Protein AF-A0A7Y9GLQ6-F1 (afdb_monomer)

Radius of gyration: 25.25 Å; Cα contacts (8 Å, |Δi|>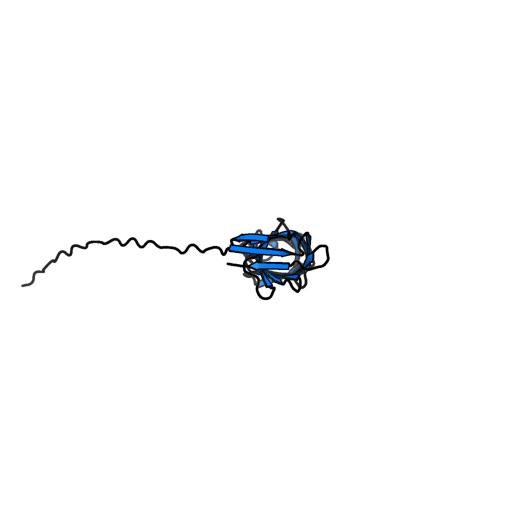4): 574; chains: 1; bounding box: 77×45×81 Å

Structure (mmCIF, N/CA/C/O backbone):
data_AF-A0A7Y9GLQ6-F1
#
_entry.id   AF-A0A7Y9GLQ6-F1
#
loop_
_atom_site.group_PDB
_atom_site.id
_atom_site.type_symbol
_atom_site.label_atom_id
_atom_site.label_alt_id
_atom_site.label_comp_id
_atom_site.label_asym_id
_atom_site.label_entity_id
_atom_site.label_seq_id
_atom_site.pdbx_PDB_ins_code
_atom_site.Cartn_x
_atom_site.Cartn_y
_atom_site.Cartn_z
_atom_site.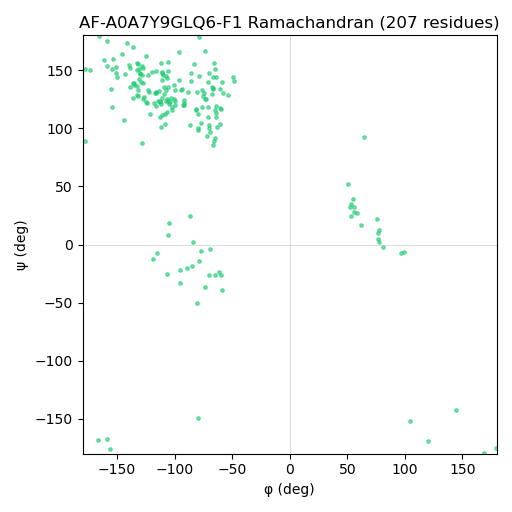occupancy
_atom_site.B_iso_or_equiv
_atom_site.auth_seq_id
_atom_site.auth_comp_id
_atom_site.auth_asym_id
_atom_site.auth_atom_id
_atom_site.pdbx_PDB_model_num
ATOM 1 N N . MET A 1 1 ? -57.888 -34.987 -58.903 1.00 37.94 1 MET A N 1
ATOM 2 C CA . MET A 1 1 ? -56.709 -34.174 -59.280 1.00 37.94 1 MET A CA 1
ATOM 3 C C . MET A 1 1 ? -56.528 -33.083 -58.231 1.00 37.94 1 MET A C 1
ATOM 5 O O . MET A 1 1 ? -57.502 -32.437 -57.876 1.00 37.94 1 MET A O 1
ATOM 9 N N . ARG A 1 2 ? -55.315 -32.980 -57.675 1.00 52.38 2 ARG A N 1
ATOM 10 C CA . ARG A 1 2 ? -54.859 -32.040 -56.628 1.00 52.38 2 ARG A CA 1
ATOM 11 C C 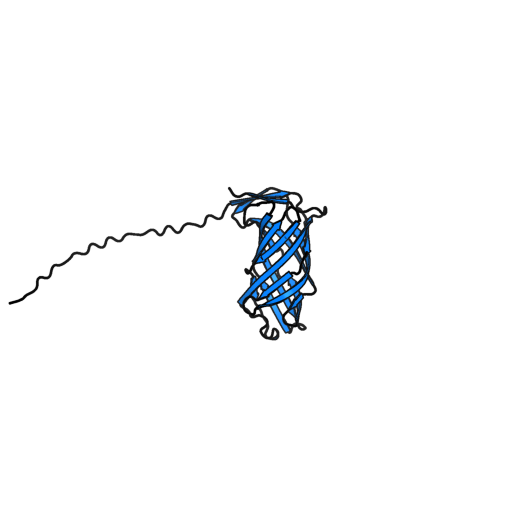. ARG A 1 2 ? -55.229 -30.574 -56.909 1.00 52.38 2 ARG A C 1
ATOM 13 O O . ARG A 1 2 ? -55.073 -30.165 -58.055 1.00 52.38 2 ARG A O 1
ATOM 20 N N . LYS A 1 3 ? -55.552 -29.804 -55.854 1.00 36.19 3 LYS A N 1
ATOM 21 C CA . LYS A 1 3 ? -55.199 -28.372 -55.627 1.00 36.19 3 LYS A CA 1
ATOM 22 C C . LYS A 1 3 ? -55.736 -27.919 -54.249 1.00 36.19 3 LYS A C 1
ATOM 24 O O . LYS A 1 3 ? -56.936 -27.790 -54.078 1.00 36.19 3 LYS A O 1
ATOM 29 N N . ILE A 1 4 ? -54.934 -28.083 -53.191 1.00 49.97 4 ILE A N 1
ATOM 30 C CA . ILE A 1 4 ? -54.173 -27.043 -52.454 1.00 49.97 4 ILE A CA 1
ATOM 31 C C . ILE A 1 4 ? -55.090 -26.027 -51.749 1.00 49.97 4 ILE A C 1
ATOM 33 O O . ILE A 1 4 ? -55.497 -25.020 -52.315 1.00 49.97 4 ILE A O 1
ATOM 37 N N . THR A 1 5 ? -55.375 -26.333 -50.483 1.00 48.88 5 THR A N 1
ATOM 38 C CA . THR A 1 5 ? -55.888 -25.446 -49.434 1.00 48.88 5 THR A CA 1
ATOM 39 C C . THR A 1 5 ? -54.788 -24.501 -48.952 1.00 48.88 5 THR A C 1
ATOM 41 O O . THR A 1 5 ? -53.751 -24.972 -48.486 1.00 48.88 5 THR A O 1
ATOM 44 N N . SER A 1 6 ? -55.037 -23.193 -48.991 1.00 43.38 6 SER A N 1
ATOM 45 C CA . SER A 1 6 ? -54.199 -22.184 -48.331 1.00 43.38 6 SER A CA 1
ATOM 46 C C . SER A 1 6 ? -54.996 -21.565 -47.185 1.00 43.38 6 SER A C 1
ATOM 48 O O . SER A 1 6 ? -55.875 -20.737 -47.405 1.00 43.38 6 SER A O 1
ATOM 50 N N . VAL A 1 7 ? -54.718 -22.016 -45.961 1.00 45.91 7 VAL A N 1
ATOM 51 C CA . VAL A 1 7 ? -55.255 -21.442 -44.721 1.00 45.91 7 VAL A CA 1
ATOM 52 C C . VAL A 1 7 ? -54.404 -20.223 -44.371 1.00 45.91 7 VAL A C 1
ATOM 54 O O . VAL A 1 7 ? -53.206 -20.352 -44.129 1.00 45.91 7 VAL A O 1
ATOM 57 N N . ALA A 1 8 ? -55.013 -19.039 -44.360 1.00 42.19 8 ALA A N 1
ATOM 58 C CA . ALA A 1 8 ? -54.387 -17.829 -43.847 1.00 42.19 8 ALA A CA 1
ATOM 59 C C . ALA A 1 8 ? -54.421 -17.867 -42.310 1.00 42.19 8 ALA A C 1
ATOM 61 O O . ALA A 1 8 ? -55.475 -17.673 -41.705 1.00 42.19 8 ALA A O 1
ATOM 62 N N . LEU A 1 9 ? -53.279 -18.144 -41.676 1.00 43.03 9 LEU A N 1
ATOM 63 C CA . LEU A 1 9 ? -53.113 -17.932 -40.239 1.00 43.03 9 LEU A CA 1
ATOM 64 C C . LEU A 1 9 ? -52.834 -16.447 -39.987 1.00 43.03 9 LEU A C 1
ATOM 66 O O . LEU A 1 9 ? -51.778 -15.931 -40.350 1.00 43.03 9 LEU A O 1
ATOM 70 N N . ALA A 1 10 ? -53.783 -15.770 -39.344 1.00 43.16 10 ALA A N 1
ATOM 71 C CA . ALA A 1 10 ? -53.563 -14.467 -38.736 1.00 43.16 10 ALA A CA 1
ATOM 72 C C . ALA A 1 10 ? -52.675 -14.645 -37.493 1.00 43.16 10 ALA A C 1
ATOM 74 O O . ALA A 1 10 ? -53.100 -15.217 -36.491 1.00 43.16 10 ALA A O 1
ATOM 75 N N . ALA A 1 11 ? -51.430 -14.179 -37.569 1.00 40.34 11 ALA A N 1
ATOM 76 C CA . ALA A 1 11 ? -50.515 -14.132 -36.437 1.00 40.34 11 ALA A CA 1
ATOM 77 C C . ALA A 1 11 ? -50.737 -12.826 -35.658 1.00 40.34 11 ALA A C 1
ATOM 79 O O . ALA A 1 11 ? -50.305 -11.757 -36.082 1.00 40.34 11 ALA A O 1
ATOM 80 N N . THR A 1 12 ? -51.419 -12.898 -34.515 1.00 46.16 12 THR A N 1
ATOM 81 C CA . THR A 1 12 ? -51.459 -11.806 -33.535 1.00 46.16 12 THR A CA 1
ATOM 82 C C . THR A 1 12 ? -50.174 -11.846 -32.713 1.00 46.16 12 THR A C 1
ATOM 84 O O . THR A 1 12 ? -50.024 -12.667 -31.809 1.00 46.16 12 THR A O 1
ATOM 87 N N . SER A 1 13 ? -49.222 -10.980 -33.042 1.00 41.09 13 SER A N 1
ATOM 88 C CA . SER A 1 13 ? -47.995 -10.770 -32.275 1.00 41.09 13 SER A CA 1
ATOM 89 C C . SER A 1 13 ? -48.314 -10.080 -30.944 1.00 41.09 13 SER A C 1
ATOM 91 O O . SER A 1 13 ? -48.508 -8.866 -30.897 1.00 41.09 13 SER A O 1
ATOM 93 N N . ALA A 1 14 ? -48.374 -10.854 -29.861 1.00 45.06 14 ALA A N 1
ATOM 94 C CA . ALA A 1 14 ? -48.352 -10.340 -28.497 1.00 45.06 14 ALA A CA 1
ATOM 95 C C . ALA A 1 14 ? -46.899 -10.018 -28.113 1.00 45.06 14 ALA A C 1
ATOM 97 O O . ALA A 1 14 ? -46.122 -10.904 -27.759 1.00 45.06 14 ALA A O 1
ATOM 98 N N . SER A 1 15 ? -46.514 -8.748 -28.218 1.00 44.91 15 SER A N 1
ATOM 99 C CA . SER A 1 15 ? -45.211 -8.260 -27.762 1.00 44.91 15 SER A CA 1
ATOM 100 C C . SER A 1 15 ? -45.179 -8.238 -26.232 1.00 44.91 15 SER A C 1
ATOM 102 O O . SER A 1 15 ? -45.609 -7.272 -25.605 1.00 44.91 15 SER A O 1
ATOM 104 N N . ALA A 1 16 ? -44.686 -9.313 -25.616 1.00 44.72 16 ALA A N 1
ATOM 105 C CA . ALA A 1 16 ? -44.369 -9.330 -24.195 1.00 44.72 16 ALA A CA 1
ATOM 106 C C . ALA A 1 16 ? -43.135 -8.444 -23.947 1.00 44.72 16 ALA A C 1
ATOM 108 O O . ALA A 1 16 ? -42.003 -8.831 -24.231 1.00 44.72 16 ALA A O 1
ATOM 109 N N . LEU A 1 17 ? -43.360 -7.233 -23.433 1.00 46.34 17 LEU A N 1
ATOM 110 C CA . LEU A 1 17 ? -42.319 -6.380 -22.858 1.00 46.34 17 LEU A CA 1
ATOM 111 C C . LEU A 1 17 ? -41.781 -7.054 -21.588 1.00 46.34 17 LEU A C 1
ATOM 113 O O . LEU A 1 17 ? -42.291 -6.844 -20.490 1.00 46.34 17 LEU A O 1
ATOM 117 N N . ALA A 1 18 ? -40.757 -7.892 -21.742 1.00 45.41 18 ALA A N 1
ATOM 118 C CA . ALA A 1 18 ? -39.962 -8.374 -20.623 1.00 45.41 18 ALA A CA 1
ATOM 119 C C . ALA A 1 18 ? -39.142 -7.195 -20.077 1.00 45.41 18 ALA A C 1
ATOM 121 O O . ALA A 1 18 ? -38.093 -6.838 -20.611 1.00 45.41 18 ALA A O 1
ATOM 122 N N . LEU A 1 19 ? -39.653 -6.552 -19.027 1.00 49.47 19 LEU A N 1
ATOM 123 C CA . LEU A 1 19 ? -38.882 -5.627 -18.205 1.00 49.47 19 LEU A CA 1
ATOM 124 C C . LEU A 1 19 ? -37.754 -6.430 -17.549 1.00 49.47 19 LEU A C 1
ATOM 126 O O . LEU A 1 19 ? -37.979 -7.153 -16.579 1.00 49.47 19 LEU A O 1
ATOM 130 N N . PHE A 1 20 ? -36.543 -6.331 -18.096 1.00 48.81 20 PHE A N 1
ATOM 131 C CA . PHE A 1 20 ? -35.338 -6.820 -17.438 1.00 48.81 20 PHE A CA 1
ATOM 132 C C . PHE A 1 20 ? -35.123 -5.988 -16.170 1.00 48.81 20 PHE A C 1
ATOM 134 O O . PHE A 1 20 ? -34.506 -4.926 -16.198 1.00 48.81 20 PHE A O 1
ATOM 141 N N . LEU A 1 21 ? -35.668 -6.458 -15.048 1.00 43.44 21 LEU A N 1
ATOM 142 C CA . LEU A 1 21 ? -35.280 -6.013 -13.716 1.00 43.44 21 LEU A CA 1
ATOM 143 C C . LEU A 1 21 ? -33.843 -6.489 -13.494 1.00 43.44 21 LEU A C 1
ATOM 145 O O . LEU A 1 21 ? -33.609 -7.576 -12.972 1.00 43.44 21 LEU A O 1
ATOM 149 N N . THR A 1 22 ? -32.862 -5.707 -13.940 1.00 47.81 22 THR A N 1
ATOM 150 C CA . THR A 1 22 ? -31.484 -5.900 -13.492 1.00 47.81 22 THR A CA 1
ATOM 151 C C . THR A 1 22 ? -31.465 -5.627 -11.988 1.00 47.81 22 THR A C 1
ATOM 153 O O . THR A 1 22 ? -31.825 -4.512 -11.595 1.00 47.81 22 THR A O 1
ATOM 156 N N . PRO A 1 23 ? -31.091 -6.589 -11.125 1.00 47.12 23 PRO A N 1
ATOM 157 C CA . PRO A 1 23 ? -30.942 -6.302 -9.709 1.00 47.12 23 PRO A CA 1
ATOM 158 C C . PRO A 1 23 ? -29.868 -5.224 -9.557 1.00 47.12 23 PRO A C 1
ATOM 160 O O . PRO A 1 23 ? -28.713 -5.425 -9.934 1.00 47.12 23 PRO A O 1
ATOM 163 N N . ALA A 1 24 ? -30.254 -4.060 -9.034 1.00 52.22 24 ALA A N 1
ATOM 164 C CA . ALA A 1 24 ? -29.292 -3.080 -8.565 1.00 52.22 24 ALA A CA 1
ATOM 165 C C . ALA A 1 24 ? -28.477 -3.763 -7.461 1.00 52.22 24 ALA A C 1
ATOM 167 O O . ALA A 1 24 ? -29.037 -4.189 -6.450 1.00 52.22 24 ALA A O 1
ATOM 168 N N . ALA A 1 25 ? -27.173 -3.930 -7.675 1.00 54.12 25 ALA A N 1
ATOM 169 C CA . ALA A 1 25 ? -26.284 -4.415 -6.634 1.00 54.12 25 ALA A CA 1
ATOM 170 C C . ALA A 1 25 ? -26.341 -3.411 -5.473 1.00 54.12 25 ALA A C 1
ATOM 172 O O . ALA A 1 25 ? -25.802 -2.309 -5.569 1.00 54.12 25 ALA A O 1
ATOM 173 N N . TYR A 1 26 ? -27.056 -3.758 -4.402 1.00 57.25 26 TYR A N 1
ATOM 174 C CA . TYR A 1 26 ? -27.099 -2.946 -3.194 1.00 57.25 26 TYR A CA 1
ATOM 175 C C . TYR A 1 26 ? -25.690 -2.914 -2.604 1.00 57.25 26 TYR A C 1
ATOM 177 O O . TYR A 1 26 ? -25.187 -3.922 -2.109 1.00 57.25 26 TYR A O 1
ATOM 185 N N . ALA A 1 27 ? -25.035 -1.756 -2.678 1.00 68.69 27 ALA A N 1
ATOM 186 C CA . ALA A 1 27 ? -23.778 -1.546 -1.983 1.00 68.69 27 ALA A CA 1
ATOM 187 C C . ALA A 1 27 ? -24.046 -1.644 -0.478 1.00 68.69 27 ALA A C 1
ATOM 189 O O . ALA A 1 27 ? -24.759 -0.801 0.073 1.00 68.69 27 ALA A O 1
ATOM 190 N N . ALA A 1 28 ? -23.497 -2.678 0.166 1.00 84.00 28 ALA A N 1
ATOM 191 C CA . ALA A 1 28 ? -23.680 -2.916 1.592 1.00 84.00 28 ALA A CA 1
ATOM 192 C C . ALA A 1 28 ? -23.301 -1.662 2.391 1.00 84.00 28 ALA A C 1
ATOM 194 O O . ALA A 1 28 ? -22.223 -1.091 2.194 1.00 84.00 28 ALA A O 1
ATOM 195 N N . THR A 1 29 ? -24.196 -1.220 3.271 1.00 93.19 29 THR A N 1
ATOM 196 C CA . THR A 1 29 ? -23.907 -0.134 4.209 1.00 93.19 29 THR A CA 1
ATOM 197 C C . THR A 1 29 ? -23.008 -0.678 5.308 1.00 93.19 29 THR A C 1
ATOM 199 O O . THR A 1 29 ? -23.326 -1.682 5.930 1.00 93.19 29 THR A O 1
ATOM 202 N N . LEU A 1 30 ? -21.886 -0.020 5.563 1.00 96.38 30 LEU A N 1
ATOM 203 C CA . LEU A 1 30 ? -20.960 -0.354 6.634 1.00 96.38 30 LEU A CA 1
ATOM 204 C C . LEU A 1 30 ? -21.009 0.729 7.706 1.00 96.38 30 LEU A C 1
ATOM 206 O O . LEU A 1 30 ? -21.122 1.914 7.389 1.00 96.38 30 LEU A O 1
ATOM 210 N N . THR A 1 31 ? -20.842 0.327 8.963 1.00 97.62 31 THR A N 1
ATOM 211 C CA . THR A 1 31 ? -20.577 1.231 10.085 1.00 97.62 31 THR A CA 1
ATOM 212 C C . THR A 1 31 ? -19.260 0.837 10.733 1.00 97.62 31 THR A C 1
ATOM 214 O O . THR A 1 31 ? -19.142 -0.229 11.324 1.00 97.62 31 THR A O 1
ATOM 217 N N . ALA A 1 32 ? -18.252 1.696 10.615 1.00 97.50 32 ALA A N 1
ATOM 218 C CA . ALA A 1 32 ? -16.933 1.518 11.201 1.00 97.50 32 ALA A CA 1
ATOM 219 C C . ALA A 1 32 ? -16.800 2.343 12.485 1.00 97.50 32 ALA A C 1
ATOM 221 O O . ALA A 1 32 ? -16.961 3.562 12.466 1.00 97.50 32 ALA A O 1
ATOM 222 N N . THR A 1 33 ? -16.445 1.687 13.584 1.00 98.38 33 THR A N 1
ATOM 223 C CA . THR A 1 33 ? -16.027 2.308 14.842 1.00 98.38 33 THR A CA 1
ATOM 224 C C . THR A 1 33 ? -14.519 2.165 14.986 1.00 98.38 33 THR A C 1
ATOM 226 O O . THR A 1 33 ? -13.996 1.048 15.013 1.00 98.38 33 THR A O 1
ATOM 229 N N . VAL A 1 34 ? -13.826 3.296 15.090 1.00 98.25 34 VAL A N 1
ATOM 230 C CA . VAL A 1 34 ? -12.377 3.363 15.283 1.00 98.25 34 VAL A CA 1
ATOM 231 C C . VAL A 1 34 ? -12.058 3.881 16.680 1.00 98.25 34 VAL A C 1
ATOM 233 O O . VAL A 1 34 ? -12.488 4.974 17.057 1.00 98.25 34 VAL A O 1
ATOM 236 N N . THR A 1 35 ? -11.246 3.127 17.419 1.00 97.94 35 THR A N 1
ATOM 237 C CA . THR A 1 35 ? -10.591 3.581 18.655 1.00 97.94 35 THR A CA 1
ATOM 238 C C . THR A 1 35 ? -9.078 3.386 18.557 1.00 97.94 35 THR A C 1
ATOM 240 O O . THR A 1 35 ? -8.592 2.665 17.685 1.00 97.94 35 THR A O 1
ATOM 243 N N . ASN A 1 36 ? -8.303 4.063 19.412 1.00 96.62 36 ASN A N 1
ATOM 244 C CA . ASN A 1 36 ? -6.831 4.068 19.360 1.00 96.62 36 ASN A CA 1
ATOM 245 C C . ASN A 1 36 ? -6.247 4.453 17.983 1.00 96.62 36 ASN A C 1
ATOM 247 O O . ASN A 1 36 ? -5.122 4.085 17.651 1.00 96.62 36 ASN A O 1
ATOM 251 N N . GLY A 1 37 ? -7.007 5.194 17.182 1.00 95.31 37 GLY A N 1
ATOM 252 C CA . GLY A 1 37 ? -6.572 5.809 15.937 1.00 95.31 37 GLY A CA 1
ATOM 253 C C . GLY A 1 37 ? -5.778 7.100 16.167 1.00 95.31 37 GLY A C 1
ATOM 254 O O . GLY A 1 37 ? -5.112 7.273 17.186 1.00 95.31 37 GLY A O 1
ATOM 255 N N . GLY A 1 38 ? -5.873 8.030 15.220 1.00 96.81 38 GLY A N 1
ATOM 256 C CA . GLY A 1 38 ? -5.072 9.251 15.132 1.00 96.81 38 GLY A CA 1
ATOM 257 C C . GLY A 1 38 ? -3.994 9.133 14.056 1.00 96.81 38 GLY A C 1
ATOM 258 O O . GLY A 1 38 ? -4.165 8.404 13.076 1.00 96.81 38 GLY A O 1
ATOM 259 N N . SER A 1 39 ? -2.885 9.850 14.234 1.00 98.00 39 SER A N 1
ATOM 260 C CA . SER A 1 39 ? -1.702 9.690 13.385 1.00 98.00 39 SER A CA 1
ATOM 261 C C . SER A 1 39 ? -1.077 8.316 13.607 1.00 98.00 39 SER A C 1
ATOM 263 O O . SER A 1 39 ? -0.893 7.889 14.750 1.00 98.00 39 SER A O 1
ATOM 265 N N . VAL A 1 40 ? -0.735 7.640 12.514 1.00 98.31 40 VAL A N 1
ATOM 266 C CA . VAL A 1 40 ? -0.177 6.288 12.538 1.00 98.31 40 VAL A CA 1
ATOM 267 C C . VAL A 1 40 ? 1.120 6.200 11.748 1.00 98.31 40 VAL A C 1
ATOM 269 O O . VAL A 1 40 ? 1.329 6.919 10.769 1.00 98.31 40 VAL A O 1
ATOM 272 N N . THR A 1 41 ? 1.971 5.270 12.161 1.00 98.19 41 THR A N 1
ATOM 273 C CA . THR A 1 41 ? 3.110 4.780 11.392 1.00 98.19 41 THR A CA 1
ATOM 274 C C . THR A 1 41 ? 2.849 3.342 10.970 1.00 98.19 41 THR A C 1
ATOM 276 O O . THR A 1 41 ? 2.170 2.581 11.662 1.00 98.19 41 THR A O 1
ATOM 279 N N . ALA A 1 42 ? 3.378 2.971 9.812 1.00 97.31 42 ALA A N 1
ATOM 280 C CA . ALA A 1 42 ? 3.344 1.621 9.287 1.00 97.31 42 ALA A CA 1
ATOM 281 C C . ALA A 1 42 ? 4.770 1.202 8.940 1.00 97.31 42 ALA A C 1
ATOM 283 O O . ALA A 1 42 ? 5.453 1.898 8.191 1.00 97.31 42 ALA A O 1
ATOM 284 N N . THR A 1 43 ? 5.204 0.059 9.453 1.00 97.62 43 THR A N 1
ATOM 285 C CA . THR A 1 43 ? 6.508 -0.531 9.125 1.00 97.62 43 THR A CA 1
ATOM 286 C C . THR A 1 43 ? 6.279 -1.922 8.581 1.00 97.62 43 THR A C 1
ATOM 288 O O . THR A 1 43 ? 5.502 -2.679 9.164 1.00 97.62 43 THR A O 1
ATOM 291 N N . ASN A 1 44 ? 6.920 -2.268 7.469 1.00 96.75 44 ASN A N 1
ATOM 292 C CA . ASN A 1 44 ? 6.754 -3.588 6.889 1.00 96.75 44 ASN A CA 1
ATOM 293 C C . ASN A 1 44 ? 7.207 -4.684 7.874 1.00 96.75 44 ASN A C 1
ATOM 295 O O . ASN A 1 44 ? 8.258 -4.589 8.500 1.00 96.75 44 ASN A O 1
ATOM 299 N N . SER A 1 45 ? 6.393 -5.726 8.027 1.00 93.38 45 SER A N 1
ATOM 300 C CA . SER A 1 45 ? 6.687 -6.914 8.847 1.00 93.38 45 SER A CA 1
ATOM 301 C C . SER A 1 45 ? 7.029 -8.144 8.000 1.00 93.38 45 SER A C 1
ATOM 303 O O . SER A 1 45 ? 7.161 -9.253 8.509 1.00 93.38 45 SER A O 1
ATOM 305 N N . GLY A 1 46 ? 7.186 -7.931 6.696 1.00 92.31 46 GLY A N 1
ATOM 306 C CA . GLY A 1 46 ? 7.666 -8.877 5.703 1.00 92.31 46 GLY A CA 1
ATOM 307 C C . GLY A 1 46 ? 8.032 -8.123 4.428 1.00 92.31 46 GLY A C 1
ATOM 308 O O . GLY A 1 46 ? 7.885 -6.900 4.357 1.00 92.31 46 GLY A O 1
ATOM 309 N N . ASN A 1 47 ? 8.503 -8.844 3.419 1.00 95.00 47 ASN A N 1
ATOM 310 C CA . ASN A 1 47 ? 8.803 -8.236 2.131 1.00 95.00 47 ASN A CA 1
ATOM 311 C C . ASN A 1 47 ? 7.531 -7.691 1.472 1.00 95.00 47 ASN A C 1
ATOM 313 O O . ASN A 1 47 ? 6.460 -8.294 1.563 1.00 95.00 47 ASN A O 1
ATOM 317 N N . LEU A 1 48 ? 7.680 -6.566 0.782 1.00 96.38 48 LEU A N 1
ATOM 318 C CA . LEU A 1 48 ? 6.698 -6.093 -0.177 1.00 96.38 48 LEU A CA 1
ATOM 319 C C . LEU A 1 48 ? 7.082 -6.639 -1.548 1.00 96.38 48 LEU A C 1
ATOM 321 O O . LEU A 1 48 ? 8.202 -6.417 -2.001 1.00 96.38 48 LEU A O 1
ATOM 325 N N . VAL A 1 49 ? 6.169 -7.338 -2.203 1.00 96.56 49 VAL A N 1
ATOM 326 C CA . VAL A 1 49 ? 6.390 -7.955 -3.507 1.00 96.56 49 VAL A CA 1
ATOM 327 C C . VAL A 1 49 ? 5.332 -7.443 -4.470 1.00 96.56 49 VAL A C 1
ATOM 329 O O . VAL A 1 49 ? 4.138 -7.606 -4.226 1.00 96.56 49 VAL A O 1
ATOM 332 N N . ILE A 1 50 ? 5.777 -6.826 -5.559 1.00 95.31 50 ILE A N 1
ATOM 333 C CA . ILE A 1 50 ? 4.940 -6.495 -6.711 1.00 95.31 50 ILE A CA 1
ATOM 334 C C . ILE A 1 50 ? 5.301 -7.473 -7.815 1.00 95.31 50 ILE A C 1
ATOM 336 O O . ILE A 1 50 ? 6.467 -7.562 -8.184 1.00 95.31 50 ILE A O 1
ATOM 340 N N . THR A 1 51 ? 4.325 -8.208 -8.328 1.00 95.56 51 THR A N 1
ATOM 341 C CA . THR A 1 51 ? 4.531 -9.179 -9.405 1.00 95.56 51 THR A CA 1
ATOM 342 C C . THR A 1 51 ? 3.718 -8.769 -10.610 1.00 95.56 51 THR A C 1
ATOM 344 O O . THR A 1 51 ? 2.495 -8.669 -10.508 1.00 95.56 51 THR A O 1
ATOM 347 N N . ASP A 1 52 ? 4.386 -8.559 -11.737 1.00 95.56 52 ASP A N 1
ATOM 348 C CA . ASP A 1 52 ? 3.730 -8.484 -13.034 1.00 95.56 52 ASP A CA 1
ATOM 349 C C . ASP A 1 52 ? 3.115 -9.857 -13.330 1.00 95.56 52 ASP A C 1
ATOM 351 O O . ASP A 1 52 ? 3.806 -10.872 -13.404 1.00 95.56 52 ASP A O 1
ATOM 355 N N . THR A 1 53 ? 1.790 -9.906 -13.413 1.00 93.88 53 THR A N 1
ATOM 356 C CA . THR A 1 53 ? 1.055 -11.162 -13.606 1.00 93.88 53 THR A CA 1
ATOM 357 C C . THR A 1 53 ? 1.063 -11.640 -15.055 1.00 93.88 53 THR A C 1
ATOM 359 O O . THR A 1 53 ? 0.750 -12.804 -15.295 1.00 93.88 53 THR A O 1
ATOM 362 N N . THR A 1 54 ? 1.443 -10.779 -16.004 1.00 93.44 54 THR A N 1
ATOM 363 C CA . THR A 1 54 ? 1.620 -11.138 -17.411 1.00 93.44 54 THR A CA 1
ATOM 364 C C . THR A 1 54 ? 2.979 -11.803 -17.618 1.00 93.44 54 THR A C 1
ATOM 366 O O . THR A 1 54 ? 3.057 -12.883 -18.202 1.00 93.44 54 THR A O 1
ATOM 369 N N . THR A 1 55 ? 4.058 -11.182 -17.131 1.00 92.75 55 THR A N 1
ATOM 370 C CA . THR A 1 55 ? 5.435 -11.676 -17.336 1.00 92.75 55 THR A CA 1
ATOM 371 C C . THR A 1 55 ? 5.897 -12.648 -16.246 1.00 92.75 55 THR A C 1
ATOM 373 O O . THR A 1 55 ? 6.840 -13.413 -16.452 1.00 92.75 55 THR A O 1
ATOM 376 N N . GLY A 1 56 ? 5.251 -12.628 -15.077 1.00 93.31 56 GLY A N 1
ATOM 377 C CA . GLY A 1 56 ? 5.625 -13.406 -13.893 1.00 93.31 56 GLY A CA 1
ATOM 378 C C . GLY A 1 56 ? 6.809 -12.829 -13.111 1.00 93.31 56 GLY A C 1
ATOM 379 O O . GLY A 1 56 ? 7.248 -13.429 -12.127 1.00 93.31 56 GLY A O 1
ATOM 380 N N . ILE A 1 57 ? 7.352 -11.682 -13.525 1.00 93.75 57 ILE A N 1
ATOM 381 C CA . ILE A 1 57 ? 8.515 -11.075 -12.877 1.00 93.75 57 ILE A CA 1
ATOM 382 C C . ILE A 1 57 ? 8.078 -10.320 -11.624 1.00 93.75 57 ILE A C 1
ATOM 384 O O . ILE A 1 57 ? 7.161 -9.499 -11.641 1.00 93.75 57 ILE A O 1
ATOM 388 N N . ALA A 1 58 ? 8.784 -10.581 -10.524 1.00 94.81 58 ALA A N 1
ATOM 389 C CA . ALA A 1 58 ? 8.535 -9.955 -9.236 1.00 94.81 58 ALA A CA 1
ATOM 390 C C . ALA A 1 58 ? 9.637 -8.958 -8.857 1.00 94.81 58 ALA A C 1
ATOM 392 O O . ALA A 1 58 ? 10.833 -9.255 -8.941 1.00 94.81 58 ALA A O 1
ATOM 393 N N . VAL A 1 59 ? 9.221 -7.793 -8.368 1.00 95.25 59 VAL A N 1
ATOM 394 C CA . VAL A 1 59 ? 10.053 -6.807 -7.680 1.00 95.25 59 VAL A CA 1
ATOM 395 C C . VAL A 1 59 ? 9.766 -6.892 -6.189 1.00 95.25 59 VAL A C 1
ATOM 397 O O . VAL A 1 59 ? 8.635 -6.726 -5.742 1.00 95.25 59 VAL A O 1
ATOM 400 N N . THR A 1 60 ? 10.812 -7.137 -5.410 1.00 97.19 60 THR A N 1
ATOM 401 C CA . THR A 1 60 ? 10.751 -7.274 -3.957 1.00 97.19 60 THR A CA 1
ATOM 402 C C . THR A 1 60 ? 11.454 -6.106 -3.286 1.00 97.19 60 THR A C 1
ATOM 404 O O . THR A 1 60 ? 12.653 -5.930 -3.481 1.00 97.19 60 THR A O 1
ATOM 407 N N . CYS A 1 61 ? 10.741 -5.348 -2.458 1.00 97.12 61 CYS A N 1
ATOM 408 C CA . CYS A 1 61 ? 11.307 -4.374 -1.529 1.00 97.12 61 CYS A CA 1
ATOM 409 C C . CYS A 1 61 ? 11.369 -4.995 -0.130 1.00 97.12 61 CYS A C 1
ATOM 411 O O . CYS A 1 61 ? 10.353 -5.445 0.409 1.00 97.12 61 CYS A O 1
ATOM 413 N N . THR A 1 62 ? 12.556 -5.028 0.473 1.00 96.88 62 THR A N 1
ATOM 414 C CA . THR A 1 62 ? 12.752 -5.654 1.795 1.00 96.88 62 THR A CA 1
ATOM 415 C C . THR A 1 62 ? 12.430 -4.720 2.954 1.00 96.88 62 THR A C 1
ATOM 417 O O . THR A 1 62 ? 12.186 -5.184 4.067 1.00 96.88 62 THR A O 1
ATOM 420 N N . ALA A 1 63 ? 12.393 -3.411 2.707 1.00 95.75 63 ALA A N 1
ATOM 421 C CA . ALA A 1 63 ? 12.020 -2.425 3.704 1.00 95.75 63 ALA A CA 1
ATOM 422 C C . ALA A 1 63 ? 11.062 -1.384 3.120 1.00 95.75 63 ALA A C 1
ATOM 424 O O . ALA A 1 63 ? 11.199 -0.922 1.985 1.00 95.75 63 ALA A O 1
ATOM 425 N N . SER A 1 64 ? 10.062 -1.030 3.919 1.00 96.75 64 SER A N 1
ATOM 426 C CA . SER A 1 64 ? 9.094 0.007 3.605 1.00 96.75 64 SER A CA 1
ATOM 427 C C . SER A 1 64 ? 8.501 0.578 4.884 1.00 96.75 64 SER A C 1
ATOM 429 O O . SER A 1 64 ? 8.087 -0.154 5.787 1.00 96.75 64 SER A O 1
ATOM 431 N N . THR A 1 65 ? 8.442 1.901 4.945 1.00 97.12 65 THR A N 1
ATOM 432 C CA . THR A 1 65 ? 7.827 2.631 6.050 1.00 97.12 65 THR A CA 1
ATOM 433 C C . THR A 1 65 ? 6.855 3.657 5.505 1.00 97.12 65 THR A C 1
ATOM 435 O O . THR A 1 65 ? 7.068 4.221 4.433 1.00 97.12 65 THR A O 1
ATOM 438 N N . GLY A 1 66 ? 5.782 3.909 6.239 1.00 96.75 66 GLY A N 1
ATOM 439 C CA . GLY A 1 66 ? 4.794 4.907 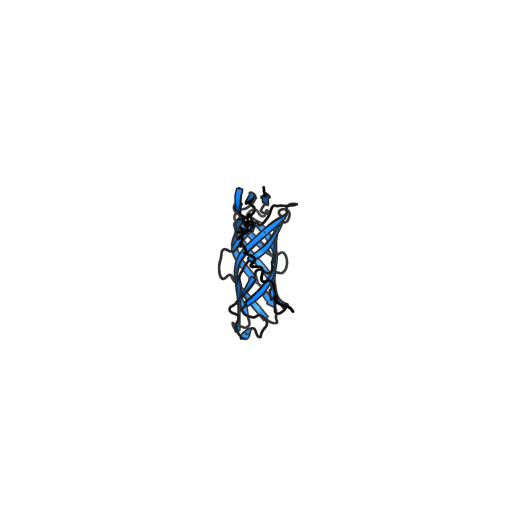5.878 1.00 96.75 66 GLY A CA 1
ATOM 440 C C . GLY A 1 66 ? 4.195 5.594 7.089 1.00 96.75 66 GLY A C 1
ATOM 441 O O . GLY A 1 66 ? 4.301 5.126 8.223 1.00 96.75 66 GLY A O 1
ATOM 442 N N . THR A 1 67 ? 3.551 6.721 6.828 1.00 97.94 67 THR A N 1
ATOM 443 C CA . THR A 1 67 ? 2.771 7.473 7.805 1.00 97.94 67 THR A CA 1
ATOM 444 C C . THR A 1 67 ? 1.387 7.755 7.248 1.00 97.94 67 THR A C 1
ATOM 446 O O . THR A 1 67 ? 1.166 7.798 6.034 1.00 97.94 67 THR A O 1
ATOM 449 N N . GLY A 1 68 ? 0.429 7.924 8.147 1.00 97.62 68 GLY A N 1
ATOM 450 C CA . GLY A 1 68 ? -0.951 8.166 7.773 1.00 97.62 68 GLY A CA 1
ATOM 451 C C . GLY A 1 68 ? -1.798 8.637 8.939 1.00 97.62 68 GLY A C 1
ATOM 452 O O . GLY A 1 68 ? -1.295 8.964 10.014 1.00 97.62 68 GLY A O 1
ATOM 453 N N . SER A 1 69 ? -3.106 8.642 8.719 1.00 97.69 69 SER A N 1
ATOM 454 C CA . SER A 1 69 ? -4.097 8.988 9.731 1.00 97.69 69 SER A CA 1
ATOM 455 C C . SER A 1 69 ? -5.291 8.046 9.651 1.00 97.69 69 SER A C 1
ATOM 457 O O . SER A 1 69 ? -5.799 7.760 8.566 1.00 97.69 69 SER A O 1
ATOM 459 N N . ILE A 1 70 ? -5.742 7.572 10.810 1.00 97.56 70 ILE A N 1
ATOM 460 C CA . ILE A 1 70 ? -6.963 6.782 10.979 1.00 97.56 70 ILE A CA 1
ATOM 461 C C . ILE A 1 70 ? -7.775 7.455 12.091 1.00 97.56 70 ILE A C 1
ATOM 463 O O . ILE A 1 70 ? -7.581 7.130 13.259 1.00 97.56 70 ILE A O 1
ATOM 467 N N . PRO A 1 71 ? -8.630 8.445 11.785 1.00 97.50 71 PRO A N 1
ATOM 468 C CA . PRO A 1 71 ? -9.349 9.200 12.807 1.00 97.50 71 PRO A CA 1
ATOM 469 C C . PRO A 1 71 ? -10.218 8.309 13.702 1.00 97.50 71 PRO A C 1
ATOM 471 O O . PRO A 1 71 ? -10.889 7.403 13.211 1.00 97.50 71 PRO A O 1
ATOM 474 N N . ASN A 1 72 ? -10.229 8.607 15.003 1.00 97.50 72 ASN A N 1
ATOM 475 C CA . ASN A 1 72 ? -11.155 7.984 15.949 1.00 97.50 72 ASN A CA 1
ATOM 476 C C . ASN A 1 72 ? -12.605 8.388 15.654 1.00 97.50 72 ASN A C 1
ATOM 478 O O . ASN A 1 72 ? -12.860 9.467 15.116 1.00 97.50 72 ASN A O 1
ATOM 482 N N . GLY A 1 73 ? -13.544 7.547 16.082 1.00 97.44 73 GLY A N 1
ATOM 483 C CA . GLY A 1 73 ? -14.977 7.819 16.019 1.00 97.44 73 GLY A CA 1
ATOM 484 C C . GLY A 1 73 ? -15.748 6.799 15.192 1.00 97.44 73 GLY A C 1
ATOM 485 O O . GLY A 1 73 ? -15.232 5.740 14.834 1.00 97.44 73 GLY A O 1
ATOM 486 N N . VAL A 1 74 ? -17.007 7.128 14.910 1.00 97.56 74 VAL A N 1
ATOM 487 C CA . VAL A 1 74 ? -17.926 6.285 14.140 1.00 97.56 74 VAL A CA 1
ATOM 488 C C . VAL A 1 74 ? -18.133 6.899 12.759 1.00 97.56 74 VAL A C 1
ATOM 490 O O . VAL A 1 74 ? -18.380 8.098 12.636 1.00 97.56 74 VAL A O 1
ATOM 493 N N . LYS A 1 75 ? -18.038 6.076 11.716 1.00 96.12 75 LYS A N 1
ATOM 494 C CA . LYS A 1 75 ? -18.325 6.442 10.326 1.00 96.12 75 LYS A CA 1
ATOM 495 C C . LYS A 1 75 ? -19.282 5.429 9.725 1.00 96.12 75 LYS A C 1
ATOM 497 O O . LYS A 1 75 ? -19.097 4.235 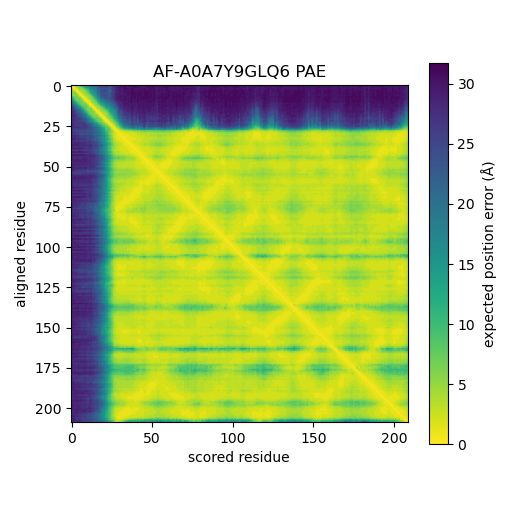9.926 1.00 96.12 75 LYS A O 1
ATOM 502 N N . SER A 1 76 ? -20.238 5.899 8.933 1.00 96.25 76 SER A N 1
ATOM 503 C CA . SER A 1 76 ? -21.166 5.036 8.201 1.00 96.25 76 SER A CA 1
ATOM 504 C C . SER A 1 76 ? -21.231 5.435 6.734 1.00 96.25 76 SER A C 1
ATOM 506 O O . SER A 1 76 ? -21.104 6.615 6.409 1.00 96.25 76 SER A O 1
ATOM 508 N N . GLY A 1 77 ? -21.436 4.463 5.851 1.00 94.69 77 GLY A N 1
ATOM 509 C CA . GLY A 1 77 ? -21.591 4.699 4.417 1.00 94.69 77 GLY A CA 1
ATOM 510 C C . GLY A 1 77 ? -21.535 3.408 3.611 1.00 94.69 77 GLY A C 1
ATOM 511 O O . GLY A 1 77 ? -21.392 2.326 4.170 1.00 94.69 77 GLY A O 1
ATOM 512 N N . ASN A 1 78 ? -21.654 3.510 2.292 1.00 94.12 78 ASN A N 1
ATOM 513 C CA . ASN A 1 78 ? -21.577 2.346 1.414 1.00 94.12 78 ASN A CA 1
ATOM 514 C C . ASN A 1 78 ? -20.153 1.777 1.354 1.00 94.12 78 ASN A C 1
ATOM 516 O O . ASN A 1 78 ? -19.169 2.514 1.419 1.00 94.12 78 ASN A O 1
ATOM 520 N N . SER A 1 79 ? -20.049 0.459 1.197 1.00 93.06 79 SER A N 1
ATOM 521 C CA . SER A 1 79 ? -18.790 -0.208 0.872 1.00 93.06 79 SER A CA 1
ATOM 522 C C . SER A 1 79 ? -18.326 0.171 -0.546 1.00 93.06 79 SER A C 1
ATOM 524 O O . SER A 1 79 ? -19.148 0.134 -1.467 1.00 93.06 79 SER A O 1
ATOM 526 N N . PRO A 1 80 ? -17.035 0.492 -0.767 1.00 94.38 80 PRO A N 1
ATOM 527 C CA . PRO A 1 80 ? -15.963 0.617 0.226 1.00 94.38 80 PRO A CA 1
ATOM 528 C C . PRO A 1 80 ? -16.047 1.931 1.031 1.00 94.38 80 PRO A C 1
ATOM 530 O O . PRO A 1 80 ? -16.143 3.016 0.461 1.00 94.38 80 PRO A O 1
ATOM 533 N N . LEU A 1 81 ? -15.925 1.845 2.361 1.00 96.50 81 LEU A N 1
ATOM 534 C CA . LEU A 1 81 ? -16.010 2.991 3.275 1.00 96.50 81 LEU A CA 1
ATOM 535 C C . LEU A 1 81 ? -14.611 3.473 3.685 1.00 96.50 81 LEU A C 1
ATOM 537 O O . LEU A 1 81 ? -13.854 2.734 4.314 1.00 96.50 81 LEU A O 1
ATOM 541 N N . GLN A 1 82 ? -14.265 4.729 3.391 1.00 97.38 82 GLN A N 1
ATOM 542 C CA . GLN A 1 82 ? -12.965 5.298 3.763 1.00 97.38 82 GLN A CA 1
ATOM 543 C C . GLN A 1 82 ? -12.856 5.544 5.278 1.00 97.38 82 GLN A C 1
ATOM 545 O O . GLN A 1 82 ? -13.551 6.388 5.854 1.00 97.38 82 GLN A O 1
ATOM 550 N N . VAL A 1 83 ? -11.899 4.878 5.925 1.00 97.56 83 VAL A N 1
ATOM 551 C CA . VAL A 1 83 ? -11.637 5.017 7.368 1.00 97.56 83 VAL A CA 1
ATOM 552 C C . VAL A 1 83 ? -10.370 5.808 7.670 1.00 97.56 83 VAL A C 1
ATOM 554 O O . VAL A 1 83 ? -10.324 6.471 8.703 1.00 97.56 83 VAL A O 1
ATOM 557 N N . GLY A 1 84 ? -9.399 5.837 6.754 1.00 97.31 84 GLY A N 1
ATOM 558 C CA . GLY A 1 84 ? -8.129 6.539 6.940 1.00 97.31 84 GLY A CA 1
ATOM 559 C C . GLY A 1 84 ? -7.415 6.871 5.631 1.00 97.31 84 GLY A C 1
ATOM 560 O O . GLY A 1 84 ? -7.993 6.789 4.543 1.00 97.31 84 GLY A O 1
ATOM 561 N N . SER A 1 85 ? -6.150 7.264 5.742 1.00 97.62 85 SER A N 1
ATOM 562 C CA . SER A 1 85 ? -5.308 7.643 4.607 1.00 97.62 85 SER A CA 1
ATOM 563 C C . SER A 1 85 ? -3.820 7.454 4.893 1.00 97.62 85 SER A C 1
ATOM 565 O O . SER A 1 85 ? -3.387 7.622 6.031 1.00 97.62 85 SER A O 1
ATOM 567 N N . ILE A 1 86 ? -3.036 7.188 3.851 1.00 97.50 86 ILE A N 1
ATOM 568 C CA . ILE A 1 86 ? -1.572 7.114 3.872 1.00 97.50 86 ILE A CA 1
ATOM 569 C C . ILE A 1 86 ? -1.040 8.412 3.267 1.00 97.50 86 ILE A C 1
ATOM 571 O O . ILE A 1 86 ? -1.291 8.694 2.099 1.00 97.50 86 ILE A O 1
ATOM 575 N N . SER A 1 87 ? -0.341 9.213 4.066 1.00 97.50 87 SER A N 1
ATOM 576 C CA . SER A 1 87 ? 0.172 10.533 3.680 1.00 97.50 87 SER A CA 1
ATOM 577 C C . SER A 1 87 ? 1.618 10.507 3.205 1.00 97.50 87 SER A C 1
ATOM 579 O O . SER A 1 87 ? 2.032 11.423 2.508 1.00 97.50 87 SER A O 1
ATOM 581 N N . ALA A 1 88 ? 2.385 9.487 3.587 1.00 96.69 88 ALA A N 1
ATOM 582 C CA . ALA A 1 88 ? 3.731 9.255 3.086 1.00 96.69 88 ALA A CA 1
ATOM 583 C C . ALA A 1 88 ? 4.037 7.759 3.103 1.00 96.69 88 ALA A C 1
ATOM 585 O O . ALA A 1 88 ? 3.583 7.031 3.986 1.00 96.69 88 ALA A O 1
ATOM 586 N N . ILE A 1 89 ? 4.834 7.311 2.142 1.00 96.19 89 ILE A N 1
ATOM 587 C CA . ILE A 1 89 ? 5.368 5.955 2.099 1.00 96.19 89 ILE A CA 1
ATOM 588 C C . ILE A 1 89 ? 6.723 5.972 1.402 1.00 96.19 89 ILE A C 1
ATOM 590 O O . ILE A 1 89 ? 6.950 6.752 0.478 1.00 96.19 89 ILE A O 1
ATOM 594 N N . SER A 1 90 ? 7.628 5.126 1.866 1.00 96.25 90 SER A N 1
ATOM 595 C CA . SER A 1 90 ? 8.946 4.928 1.288 1.00 96.25 90 SER A CA 1
ATOM 596 C C . SER A 1 90 ? 9.204 3.442 1.100 1.00 96.25 90 SER A C 1
ATOM 598 O O . SER A 1 90 ? 8.678 2.599 1.837 1.00 96.25 90 SER A O 1
ATOM 600 N N . PHE A 1 91 ? 10.017 3.125 0.100 1.00 96.06 91 PHE A N 1
ATOM 601 C CA . PHE A 1 91 ? 10.431 1.768 -0.218 1.00 96.06 91 PHE A CA 1
ATOM 602 C C . PHE A 1 91 ? 11.938 1.766 -0.415 1.00 96.06 91 PHE A C 1
ATOM 604 O O . PHE A 1 91 ? 12.488 2.657 -1.062 1.00 96.06 91 PHE A O 1
ATOM 611 N N . THR A 1 92 ? 12.615 0.773 0.144 1.00 94.94 92 THR A N 1
ATOM 612 C CA . THR A 1 92 ? 14.060 0.626 -0.000 1.00 94.94 92 THR A CA 1
ATOM 613 C C . THR A 1 92 ? 14.415 -0.807 -0.362 1.00 94.94 92 THR A C 1
ATOM 615 O O . THR A 1 92 ? 13.660 -1.754 -0.119 1.00 94.94 92 THR A O 1
ATOM 618 N N . SER A 1 93 ? 15.586 -0.958 -0.987 1.00 94.62 93 SER A N 1
ATOM 619 C CA . SER A 1 93 ? 16.106 -2.253 -1.437 1.00 94.62 93 SER A CA 1
ATOM 620 C C . SER A 1 93 ? 15.142 -3.012 -2.358 1.00 94.62 93 SER A C 1
ATOM 622 O O . SER A 1 93 ? 15.017 -4.230 -2.256 1.00 94.62 93 SER A O 1
ATOM 624 N N . CYS A 1 94 ? 14.465 -2.297 -3.261 1.00 96.44 94 CYS A N 1
ATOM 625 C CA . CYS A 1 94 ? 13.576 -2.892 -4.254 1.00 96.44 94 CYS A CA 1
ATOM 626 C C . CYS A 1 94 ? 14.389 -3.540 -5.380 1.00 96.44 94 CYS A C 1
ATOM 628 O O . CYS A 1 94 ? 15.145 -2.860 -6.074 1.00 96.44 94 CYS A O 1
ATOM 630 N N . LYS A 1 95 ? 14.260 -4.854 -5.563 1.00 95.94 95 LYS A N 1
ATOM 631 C CA . LYS A 1 95 ? 15.024 -5.633 -6.548 1.00 95.94 95 LYS A CA 1
ATOM 632 C C . LYS A 1 95 ? 14.127 -6.615 -7.290 1.00 95.94 95 LYS A C 1
ATOM 634 O O . LYS A 1 95 ? 13.295 -7.264 -6.668 1.00 95.94 95 LYS A O 1
ATOM 639 N N . GLY A 1 96 ? 14.320 -6.754 -8.597 1.00 93.81 96 GLY A N 1
ATOM 640 C CA . GLY A 1 96 ? 13.555 -7.680 -9.436 1.00 93.81 96 GLY A CA 1
ATOM 641 C C . GLY A 1 96 ? 14.027 -7.652 -10.883 1.00 93.81 96 GLY A C 1
ATOM 642 O O . GLY A 1 96 ? 14.574 -6.645 -11.322 1.00 93.81 96 GLY A O 1
ATOM 643 N N . GLY A 1 97 ? 13.882 -8.763 -11.609 1.00 87.69 97 GLY A N 1
ATOM 644 C CA . GLY A 1 97 ? 14.252 -8.832 -13.032 1.00 87.69 97 GLY A CA 1
ATOM 645 C C . GLY A 1 97 ? 15.709 -8.450 -13.338 1.00 87.69 97 GLY A C 1
ATOM 646 O O . GLY A 1 97 ? 15.984 -7.913 -14.402 1.00 87.69 97 GLY A O 1
ATOM 647 N N . GLY A 1 98 ? 16.635 -8.649 -12.390 1.00 90.06 98 GLY A N 1
ATOM 648 C CA . GLY A 1 98 ? 18.045 -8.241 -12.516 1.00 90.06 98 GLY A CA 1
ATOM 649 C C . GLY A 1 98 ? 18.331 -6.763 -12.210 1.00 90.06 98 GLY A C 1
ATOM 650 O O . GLY A 1 98 ? 19.491 -6.356 -12.191 1.00 90.06 98 GLY A O 1
ATOM 651 N N . PHE A 1 99 ? 17.309 -5.965 -11.902 1.00 92.38 99 PHE A N 1
ATOM 652 C CA . PHE A 1 99 ? 17.431 -4.539 -11.619 1.00 92.38 99 PHE A CA 1
ATOM 653 C C . PHE A 1 99 ? 17.277 -4.215 -10.129 1.00 92.38 99 PHE A C 1
ATOM 655 O O . PHE A 1 99 ? 16.669 -4.956 -9.353 1.00 92.38 99 PHE A O 1
ATOM 662 N N . THR A 1 100 ? 17.832 -3.068 -9.730 1.00 95.56 100 THR A N 1
ATOM 663 C CA . THR A 1 100 ? 17.505 -2.400 -8.463 1.00 95.56 100 THR A CA 1
ATOM 664 C C . THR A 1 100 ? 16.686 -1.157 -8.788 1.00 95.56 100 THR A C 1
ATOM 666 O O . THR A 1 100 ? 17.138 -0.316 -9.565 1.00 95.56 100 THR A O 1
ATOM 669 N N . PHE A 1 101 ? 15.492 -1.071 -8.210 1.00 95.81 101 PHE A N 1
ATOM 670 C CA . PHE A 1 101 ? 14.529 -0.006 -8.446 1.00 95.81 101 PHE A CA 1
ATOM 671 C C . PHE A 1 101 ? 14.553 1.022 -7.319 1.00 95.81 101 PHE A C 1
ATOM 673 O O . PHE A 1 101 ? 14.553 0.680 -6.135 1.00 95.81 101 PHE A O 1
ATOM 680 N N . THR A 1 102 ? 14.490 2.287 -7.705 1.00 96.31 102 THR A N 1
ATOM 681 C CA . THR A 1 102 ? 14.051 3.390 -6.859 1.00 96.31 102 THR A CA 1
ATOM 682 C C . THR A 1 102 ? 12.557 3.563 -7.083 1.00 96.31 102 THR A C 1
ATOM 684 O O . THR A 1 102 ? 12.137 3.805 -8.212 1.00 96.31 102 THR A O 1
ATOM 687 N N . VAL A 1 103 ? 11.757 3.415 -6.027 1.00 95.88 103 VAL A N 1
ATOM 688 C CA . VAL A 1 103 ? 10.297 3.551 -6.099 1.00 95.88 103 VAL A CA 1
ATOM 689 C C . VAL A 1 103 ? 9.868 4.789 -5.323 1.00 95.88 103 VAL A C 1
ATOM 691 O O . VAL A 1 103 ? 10.148 4.901 -4.129 1.00 95.88 103 VAL A O 1
ATOM 694 N N . THR A 1 104 ? 9.172 5.704 -5.989 1.00 95.50 104 THR A N 1
ATOM 695 C CA . THR A 1 104 ? 8.678 6.958 -5.413 1.00 95.50 104 THR A CA 1
ATOM 696 C C . THR A 1 104 ? 7.163 7.055 -5.568 1.00 95.50 104 THR A C 1
ATOM 698 O O . THR A 1 104 ? 6.658 6.831 -6.665 1.00 95.50 104 THR A O 1
ATOM 701 N N . PRO A 1 105 ? 6.398 7.391 -4.517 1.00 94.50 105 PRO A N 1
ATOM 702 C CA . PRO A 1 105 ? 4.966 7.640 -4.666 1.00 94.50 105 PRO A CA 1
ATOM 703 C C . PRO A 1 105 ? 4.721 8.899 -5.516 1.00 94.50 105 PRO A C 1
ATOM 705 O O . PRO A 1 105 ? 5.346 9.930 -5.281 1.00 94.50 105 PRO A O 1
ATOM 708 N N . ASN A 1 106 ? 3.794 8.823 -6.475 1.00 90.00 106 ASN A N 1
ATOM 709 C CA . ASN A 1 106 ? 3.483 9.920 -7.406 1.00 90.00 106 ASN A CA 1
ATOM 710 C C . ASN A 1 106 ? 2.299 10.778 -6.947 1.00 90.00 106 ASN A C 1
ATOM 712 O O . ASN A 1 106 ? 2.260 11.978 -7.201 1.00 90.00 106 ASN A O 1
ATOM 716 N N . ALA A 1 107 ? 1.320 10.166 -6.280 1.00 88.56 107 ALA A N 1
ATOM 717 C CA . ALA A 1 107 ? 0.132 10.851 -5.786 1.00 88.56 107 ALA A CA 1
ATOM 718 C C . ALA A 1 107 ? -0.162 10.393 -4.363 1.00 88.56 107 ALA A C 1
ATOM 720 O O . ALA A 1 107 ? -0.287 9.200 -4.110 1.00 88.56 107 ALA A O 1
ATOM 721 N N . LEU A 1 108 ? -0.276 11.341 -3.438 1.00 93.50 108 LEU A N 1
ATOM 722 C CA . LEU A 1 108 ? -0.650 11.116 -2.046 1.00 93.50 108 LEU A CA 1
ATOM 723 C C . LEU A 1 108 ? -1.733 12.139 -1.663 1.00 93.50 108 LEU A C 1
ATOM 725 O O . LEU A 1 108 ? -1.742 13.243 -2.209 1.00 93.50 108 LEU A O 1
ATOM 729 N N . PRO A 1 109 ? -2.637 11.810 -0.727 1.00 96.56 109 PRO A N 1
ATOM 730 C CA . PRO A 1 109 ? -2.662 10.583 0.067 1.00 96.56 109 PRO A CA 1
ATOM 731 C C . PRO A 1 109 ? -3.379 9.401 -0.613 1.00 96.56 109 PRO A C 1
ATOM 733 O O . PRO A 1 109 ? -4.383 9.584 -1.301 1.00 96.56 109 PRO A O 1
ATOM 736 N N . TRP A 1 110 ? -2.926 8.171 -0.343 1.00 96.75 110 TRP A N 1
ATOM 737 C CA . TRP A 1 110 ? -3.688 6.957 -0.683 1.00 96.75 110 TRP A CA 1
ATOM 738 C C . TRP A 1 110 ? -4.789 6.726 0.352 1.00 96.75 110 TRP A C 1
ATOM 740 O O . TRP A 1 110 ? -4.610 7.015 1.538 1.00 96.75 110 TRP A O 1
ATOM 750 N N . LYS A 1 111 ? -5.940 6.204 -0.067 1.00 97.38 111 LYS A N 1
ATOM 751 C CA . LYS A 1 111 ? -7.113 6.033 0.801 1.00 97.38 111 LYS A CA 1
ATOM 752 C C . LYS A 1 111 ? -7.131 4.637 1.405 1.00 97.38 111 LYS A C 1
ATOM 754 O O . LYS A 1 111 ? -6.968 3.661 0.682 1.00 97.38 111 LYS A O 1
ATOM 759 N N . VAL A 1 112 ? -7.384 4.544 2.709 1.00 96.81 112 VAL A N 1
ATOM 760 C CA . VAL A 1 112 ? -7.593 3.270 3.412 1.00 96.81 112 VAL A CA 1
ATOM 761 C C . VAL A 1 112 ? -9.086 3.085 3.633 1.00 96.81 112 VAL A C 1
ATOM 763 O O . VAL A 1 112 ? -9.722 3.891 4.320 1.00 96.81 112 VAL A O 1
ATOM 766 N N . ASN A 1 113 ? -9.635 2.021 3.062 1.00 97.25 113 ASN A N 1
ATOM 767 C CA . ASN A 1 113 ? -11.059 1.722 3.085 1.00 97.25 113 ASN A CA 1
ATOM 768 C C . ASN A 1 113 ? -11.316 0.380 3.766 1.00 97.25 113 ASN A C 1
ATOM 770 O O . ASN A 1 113 ? -10.510 -0.543 3.658 1.00 97.25 113 ASN A O 1
ATOM 774 N N . VAL A 1 114 ? -12.463 0.265 4.423 1.00 97.19 114 VAL A N 1
ATOM 775 C CA . VAL A 1 114 ? -13.027 -1.019 4.846 1.00 97.19 114 VAL A CA 1
ATOM 776 C C . VAL A 1 114 ? -14.043 -1.477 3.810 1.00 97.19 114 VAL A C 1
ATOM 778 O O . VAL A 1 114 ? -14.768 -0.661 3.238 1.00 97.19 114 VAL A O 1
ATOM 781 N N . THR A 1 115 ? -14.070 -2.776 3.541 1.00 95.75 115 THR A N 1
ATOM 782 C CA . THR A 1 115 ? -14.905 -3.361 2.479 1.00 95.75 115 THR A CA 1
ATOM 783 C C . THR A 1 115 ? -15.936 -4.357 2.996 1.00 95.75 115 THR A C 1
ATOM 785 O O . THR A 1 115 ? -16.868 -4.693 2.266 1.00 95.75 115 THR A O 1
ATOM 788 N N . GLY A 1 116 ? -15.820 -4.786 4.254 1.00 94.31 116 GLY A N 1
ATOM 789 C CA . GLY A 1 116 ? -16.754 -5.708 4.891 1.00 94.31 116 GLY A CA 1
ATOM 790 C C . GLY A 1 116 ? -16.713 -5.633 6.414 1.00 94.31 116 GLY A C 1
ATOM 791 O O . GLY A 1 116 ? -15.890 -4.919 6.993 1.00 94.31 116 GLY A O 1
ATOM 792 N N . ALA A 1 117 ? -17.620 -6.374 7.049 1.00 94.88 117 ALA A N 1
ATOM 793 C CA . ALA A 1 117 ? -17.716 -6.459 8.501 1.00 94.88 117 ALA A CA 1
ATOM 794 C C . ALA A 1 117 ? -16.469 -7.106 9.128 1.00 94.88 117 ALA A C 1
ATOM 796 O O . ALA A 1 117 ? -15.807 -7.955 8.524 1.00 94.88 117 ALA A O 1
ATOM 797 N N . THR A 1 118 ? -16.165 -6.715 10.362 1.00 97.38 118 THR A N 1
ATOM 798 C CA . THR A 1 118 ? -15.101 -7.317 11.165 1.00 97.38 118 THR A CA 1
ATOM 799 C C . THR A 1 118 ? -15.546 -8.682 11.670 1.00 97.38 118 THR A C 1
ATOM 801 O O . THR A 1 118 ? -16.607 -8.811 12.276 1.00 97.38 118 THR A O 1
ATOM 804 N N . SER A 1 119 ? -14.705 -9.696 11.484 1.00 96.88 119 SER A N 1
ATOM 805 C CA . SER A 1 119 ? -14.929 -11.051 11.991 1.00 96.88 119 SER A CA 1
ATOM 806 C C . SER A 1 119 ? -13.667 -11.560 12.679 1.00 96.88 119 SER A C 1
ATOM 808 O O . SER A 1 119 ? -12.570 -11.438 12.138 1.00 96.88 119 SER A O 1
ATOM 810 N N . GLY A 1 120 ? -13.792 -12.064 13.910 1.00 95.75 120 GLY A N 1
ATOM 811 C CA . GLY A 1 120 ? -12.643 -12.552 14.688 1.00 95.75 120 GLY A CA 1
ATOM 812 C C . GLY A 1 120 ? -11.544 -11.503 14.932 1.00 95.75 120 GLY A C 1
ATOM 813 O O . GLY A 1 120 ? -10.376 -11.857 15.055 1.00 95.75 120 GLY A O 1
ATOM 814 N N . GLY A 1 121 ? -11.889 -10.209 14.948 1.00 96.31 121 GLY A N 1
ATOM 815 C CA . GLY A 1 121 ? -10.921 -9.108 15.064 1.00 96.31 121 GLY A CA 1
ATOM 816 C C . GLY A 1 121 ? -10.151 -8.787 13.775 1.00 96.31 121 GLY A C 1
ATOM 817 O O . GLY A 1 121 ? -9.197 -8.006 13.820 1.00 96.31 121 GLY A O 1
ATOM 818 N N . VAL A 1 122 ? -10.556 -9.370 12.643 1.00 98.06 122 VAL A N 1
ATOM 819 C CA . VAL A 1 122 ? -10.010 -9.103 11.310 1.00 98.06 122 VAL A CA 1
ATOM 820 C C . VAL A 1 122 ? -11.036 -8.340 10.482 1.00 98.06 122 VAL A C 1
ATOM 822 O O . VAL A 1 122 ? -12.193 -8.742 10.374 1.00 98.06 122 VAL A O 1
ATOM 825 N N . THR A 1 123 ? -10.601 -7.242 9.876 1.00 97.94 123 THR A N 1
ATOM 826 C CA . THR A 1 123 ? -11.430 -6.353 9.061 1.00 97.94 123 THR A CA 1
ATOM 827 C C . THR A 1 123 ? -10.947 -6.394 7.618 1.00 97.94 123 THR A C 1
ATOM 829 O O . THR A 1 123 ? -9.777 -6.112 7.349 1.00 97.94 123 THR A O 1
ATOM 832 N N . ALA A 1 124 ? -11.838 -6.732 6.683 1.00 96.56 124 ALA A N 1
ATOM 833 C CA . ALA A 1 124 ? -11.545 -6.664 5.254 1.00 96.56 124 ALA A CA 1
ATOM 834 C C . ALA A 1 124 ? -11.450 -5.204 4.790 1.00 96.56 124 ALA A C 1
ATOM 836 O O . ALA A 1 124 ? -12.239 -4.350 5.210 1.00 96.56 124 ALA A O 1
ATOM 837 N N . GLY A 1 125 ? -10.491 -4.911 3.916 1.00 95.62 125 GLY A N 1
ATOM 838 C CA . GLY A 1 125 ? -10.259 -3.555 3.444 1.00 95.62 125 GLY A CA 1
ATOM 839 C C . GLY A 1 125 ? -9.557 -3.471 2.098 1.00 95.62 125 GLY A C 1
ATOM 840 O O . GLY A 1 125 ? -9.288 -4.468 1.427 1.00 95.62 125 GLY A O 1
ATOM 841 N N . SER A 1 126 ? -9.274 -2.238 1.698 1.00 96.19 126 SER A N 1
ATOM 842 C CA . SER A 1 126 ? -8.501 -1.928 0.502 1.00 96.19 126 SER A CA 1
ATOM 843 C C . SER A 1 126 ? -7.743 -0.613 0.645 1.00 96.19 126 SER A C 1
ATOM 845 O O . SER A 1 126 ? -8.161 0.300 1.362 1.00 96.19 126 SER A O 1
ATOM 847 N N . ILE A 1 127 ? -6.629 -0.510 -0.071 1.00 96.06 127 ILE A N 1
ATOM 848 C CA . ILE A 1 127 ? -5.877 0.724 -0.269 1.00 96.06 127 ILE A CA 1
ATOM 849 C C . ILE A 1 127 ? -6.129 1.163 -1.706 1.00 96.06 127 ILE A C 1
ATOM 851 O O . ILE A 1 127 ? -5.728 0.463 -2.636 1.00 96.06 127 ILE A O 1
ATOM 855 N N . SER A 1 128 ? -6.808 2.293 -1.893 1.00 95.69 128 SER A N 1
ATOM 856 C CA . SER A 1 128 ? -7.140 2.826 -3.216 1.00 95.69 128 SER A CA 1
ATOM 857 C C . SER A 1 128 ? -6.394 4.120 -3.520 1.00 95.69 128 SER A C 1
ATOM 859 O O . SER A 1 128 ? -5.965 4.848 -2.620 1.00 95.69 128 SER A O 1
ATOM 861 N N . GLY A 1 129 ? -6.236 4.399 -4.815 1.00 95.31 129 GLY A N 1
ATOM 862 C CA . GLY A 1 129 ? -5.458 5.540 -5.294 1.00 95.31 129 GLY A CA 1
ATOM 863 C C . GLY A 1 129 ? -3.951 5.319 -5.192 1.00 95.31 129 GLY A C 1
ATOM 864 O O . GLY A 1 129 ? -3.213 6.298 -5.145 1.00 95.31 129 GLY A O 1
ATOM 865 N N . ILE A 1 130 ? -3.503 4.057 -5.144 1.00 95.94 130 ILE A N 1
ATOM 866 C CA . ILE A 1 130 ? -2.080 3.720 -5.206 1.00 95.94 130 ILE A CA 1
ATOM 867 C C . ILE A 1 130 ? -1.535 4.288 -6.512 1.00 95.94 130 ILE A C 1
ATOM 869 O O . ILE A 1 130 ? -2.136 4.093 -7.568 1.00 95.94 130 ILE A O 1
ATOM 873 N N . SER A 1 131 ? -0.420 5.005 -6.422 1.00 95.69 131 SER A N 1
ATOM 874 C CA . SER A 1 131 ? 0.294 5.547 -7.572 1.00 95.69 131 SER A CA 1
ATOM 875 C C . SER A 1 131 ? 1.760 5.738 -7.211 1.00 95.69 131 SER A C 1
ATOM 877 O O . SER A 1 131 ? 2.083 6.497 -6.292 1.00 95.69 131 SER A O 1
ATOM 879 N N . ALA A 1 132 ? 2.643 5.040 -7.915 1.00 96.06 132 ALA A N 1
ATOM 880 C CA . ALA A 1 132 ? 4.080 5.088 -7.705 1.00 96.06 132 ALA A CA 1
ATOM 881 C C . ALA A 1 132 ? 4.832 5.003 -9.034 1.00 96.06 132 ALA A C 1
ATOM 883 O O . ALA A 1 132 ? 4.406 4.302 -9.946 1.00 96.06 132 ALA A O 1
ATOM 884 N N . HIS A 1 133 ? 5.965 5.685 -9.096 1.00 96.50 133 HIS A N 1
ATOM 885 C CA . HIS A 1 133 ? 6.941 5.601 -10.164 1.00 96.50 133 HIS A CA 1
ATOM 886 C C . HIS A 1 133 ? 8.088 4.695 -9.733 1.00 96.50 133 HIS A C 1
ATOM 888 O O . HIS A 1 133 ? 8.611 4.837 -8.626 1.00 96.50 133 HIS A O 1
ATOM 894 N N . ALA A 1 134 ? 8.489 3.775 -10.598 1.00 95.25 134 ALA A N 1
ATOM 895 C CA . ALA A 1 134 ? 9.641 2.914 -10.406 1.00 95.25 134 ALA A CA 1
ATOM 896 C C . ALA A 1 134 ? 10.692 3.211 -11.476 1.00 95.25 134 ALA A C 1
ATOM 898 O O . ALA A 1 134 ? 10.397 3.238 -12.668 1.00 95.25 134 ALA A O 1
ATOM 899 N N . SER A 1 135 ? 11.932 3.391 -11.029 1.00 95.62 135 SER A N 1
ATOM 900 C CA . SER A 1 135 ? 13.063 3.790 -11.856 1.00 95.62 135 SER A CA 1
ATOM 901 C C . SER A 1 135 ? 14.263 2.887 -11.595 1.00 95.62 135 SER A C 1
ATOM 903 O O . SER A 1 135 ? 14.674 2.715 -10.450 1.00 95.62 135 SER A O 1
ATOM 905 N N . ALA A 1 136 ? 14.847 2.310 -12.640 1.00 93.50 136 ALA A N 1
ATOM 906 C CA . ALA A 1 136 ? 16.044 1.479 -12.566 1.00 93.50 136 ALA A CA 1
ATOM 907 C C . ALA A 1 136 ? 17.045 1.815 -13.675 1.00 93.50 136 ALA A C 1
ATOM 909 O O . ALA A 1 136 ? 16.749 2.561 -14.611 1.00 93.50 136 ALA A O 1
ATOM 910 N N . ALA A 1 137 ? 18.248 1.241 -13.550 1.00 90.25 137 ALA A N 1
ATOM 911 C CA . ALA A 1 137 ? 19.326 1.340 -14.534 1.00 90.25 137 ALA A CA 1
ATOM 912 C C . ALA A 1 137 ? 19.608 2.792 -14.956 1.00 90.25 137 ALA A C 1
ATOM 914 O O . ALA A 1 137 ? 19.604 3.114 -16.138 1.00 90.25 137 ALA A O 1
ATOM 915 N N . PHE A 1 138 ? 19.810 3.675 -13.973 1.00 89.62 138 PHE A N 1
ATOM 916 C CA . PHE A 1 138 ? 20.090 5.101 -14.195 1.00 89.62 138 PHE A CA 1
ATOM 917 C C . PHE A 1 138 ? 19.028 5.835 -15.033 1.00 89.62 138 PHE A C 1
ATOM 919 O O . PHE A 1 138 ? 19.354 6.760 -15.769 1.00 89.62 138 PHE A O 1
ATOM 926 N N . GLY A 1 139 ? 17.760 5.428 -14.935 1.00 89.88 139 GLY A N 1
ATOM 927 C CA . GLY A 1 139 ? 16.673 6.061 -15.682 1.00 89.88 139 GLY A CA 1
ATOM 928 C C . GLY A 1 139 ? 16.261 5.310 -16.950 1.00 89.88 139 GLY A C 1
ATOM 929 O O . GLY A 1 139 ? 15.279 5.682 -17.583 1.00 89.88 139 GLY A O 1
ATOM 930 N N . LEU A 1 140 ? 16.979 4.251 -17.341 1.00 91.19 140 LEU A N 1
ATOM 931 C CA . LEU A 1 140 ? 16.706 3.544 -18.596 1.00 91.19 140 LEU A CA 1
ATOM 932 C C . LEU A 1 140 ? 15.437 2.693 -18.532 1.00 91.19 140 LEU A C 1
ATOM 934 O O . LEU A 1 140 ? 14.704 2.626 -19.518 1.00 91.19 140 LEU A O 1
ATOM 938 N N . CYS A 1 141 ? 15.162 2.071 -17.384 1.00 93.62 141 CYS A N 1
ATOM 939 C CA . CYS A 1 141 ? 13.928 1.323 -17.159 1.00 93.62 141 CYS A CA 1
ATOM 940 C C . CYS A 1 141 ? 13.033 2.082 -16.187 1.00 93.62 141 CYS A C 1
ATOM 942 O O . CYS A 1 141 ? 13.329 2.118 -14.994 1.00 93.62 141 CYS A O 1
ATOM 944 N N . GLN A 1 142 ? 11.987 2.722 -16.699 1.00 95.69 142 GLN A N 1
ATOM 945 C CA . GLN A 1 142 ? 10.967 3.409 -15.916 1.00 95.69 142 GLN A CA 1
ATOM 946 C C . GLN A 1 142 ? 9.624 2.729 -16.126 1.00 95.69 142 GLN A C 1
ATOM 948 O O . GLN A 1 142 ? 9.367 2.203 -17.207 1.00 95.69 142 GLN A O 1
ATOM 953 N N . MET A 1 143 ? 8.774 2.776 -15.110 1.00 96.00 143 MET A N 1
ATOM 954 C CA . MET A 1 143 ? 7.377 2.365 -15.186 1.00 96.00 143 MET A CA 1
ATOM 955 C C . MET A 1 143 ? 6.583 3.024 -14.064 1.00 96.00 143 MET A C 1
ATOM 957 O O . MET A 1 143 ? 7.125 3.310 -12.997 1.00 96.00 143 MET A O 1
ATOM 961 N N . ASP A 1 144 ? 5.293 3.214 -14.283 1.00 96.62 144 ASP A N 1
ATOM 962 C CA . ASP A 1 144 ? 4.352 3.647 -13.261 1.00 96.62 144 ASP A CA 1
ATOM 963 C C . ASP A 1 144 ? 3.442 2.488 -12.864 1.00 96.62 144 ASP A C 1
ATOM 965 O O . ASP A 1 144 ? 3.078 1.645 -13.680 1.00 96.62 144 ASP A O 1
ATOM 969 N N . ILE A 1 145 ? 3.077 2.450 -11.588 1.00 96.12 145 ILE A N 1
ATOM 970 C CA . ILE A 1 145 ? 2.201 1.441 -11.003 1.00 96.12 145 ILE A CA 1
ATOM 971 C C . ILE A 1 145 ? 1.058 2.182 -10.330 1.00 96.12 145 ILE A C 1
ATOM 973 O O . ILE A 1 145 ? 1.287 3.005 -9.439 1.00 96.12 145 ILE A O 1
ATOM 977 N N . ALA A 1 146 ? -0.174 1.886 -10.732 1.00 96.81 146 ALA A N 1
ATOM 978 C CA . ALA A 1 146 ? -1.352 2.520 -10.160 1.00 96.81 146 ALA A CA 1
ATOM 979 C C . ALA A 1 146 ? -2.502 1.539 -9.939 1.00 96.81 146 ALA A C 1
ATOM 981 O O . ALA A 1 146 ? -2.602 0.529 -10.626 1.00 96.81 146 ALA A O 1
ATOM 982 N N . GLY A 1 147 ? -3.388 1.844 -8.988 1.00 95.69 147 GLY A N 1
ATOM 983 C CA . GLY A 1 147 ? -4.635 1.101 -8.811 1.00 95.69 147 GLY A CA 1
ATOM 984 C C . GLY A 1 147 ? -5.080 0.942 -7.362 1.00 95.69 147 GLY A C 1
ATOM 985 O O . GLY A 1 147 ? -4.986 1.865 -6.547 1.00 95.69 147 GLY A O 1
ATOM 986 N N . THR A 1 148 ? -5.633 -0.232 -7.057 1.00 95.62 148 THR A N 1
ATOM 987 C CA . THR A 1 148 ? -6.162 -0.583 -5.735 1.00 95.62 148 THR A CA 1
ATOM 988 C C . THR A 1 148 ? -5.647 -1.946 -5.293 1.00 95.62 148 THR A C 1
ATOM 990 O O . THR A 1 148 ? -5.724 -2.924 -6.033 1.00 95.62 148 THR A O 1
ATOM 993 N N . ALA A 1 149 ? -5.176 -2.030 -4.052 1.00 95.31 149 ALA A N 1
ATOM 994 C CA . ALA A 1 149 ? -4.811 -3.290 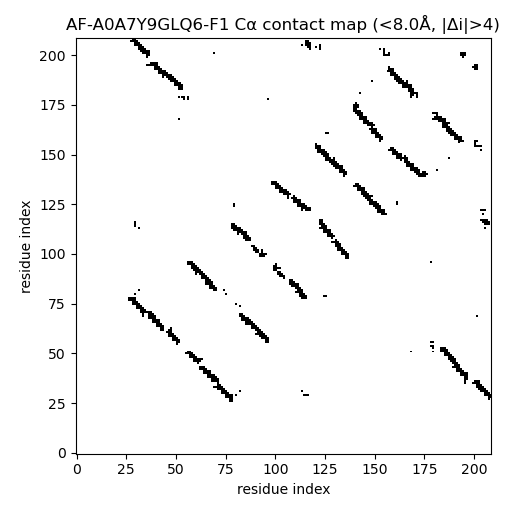-3.420 1.00 95.31 149 ALA A CA 1
ATOM 995 C C . ALA A 1 149 ? -5.862 -3.663 -2.374 1.00 95.31 149 ALA A C 1
ATOM 997 O O . ALA A 1 149 ? -6.158 -2.872 -1.478 1.00 95.31 149 ALA A O 1
ATOM 998 N N . ALA A 1 150 ? -6.428 -4.863 -2.474 1.00 96.25 150 ALA A N 1
ATOM 999 C CA . ALA A 1 150 ? -7.243 -5.426 -1.405 1.00 96.25 150 ALA A CA 1
ATOM 1000 C C . ALA A 1 150 ? -6.352 -5.871 -0.234 1.00 96.25 150 ALA A C 1
ATOM 1002 O O . ALA A 1 150 ? -5.127 -5.941 -0.353 1.00 96.25 150 ALA A O 1
ATOM 1003 N N . GLY A 1 151 ? -6.956 -6.140 0.917 1.00 95.44 151 GLY A N 1
ATOM 1004 C CA . GLY A 1 151 ? -6.204 -6.518 2.099 1.00 95.44 151 GLY A CA 1
ATOM 1005 C C . GLY A 1 151 ? -7.066 -6.761 3.324 1.00 95.44 151 GLY A C 1
ATOM 1006 O O . GLY A 1 151 ? -8.296 -6.706 3.276 1.00 95.44 151 GLY A O 1
ATOM 1007 N N . THR A 1 152 ? -6.404 -7.009 4.449 1.00 97.19 152 THR A N 1
ATOM 1008 C 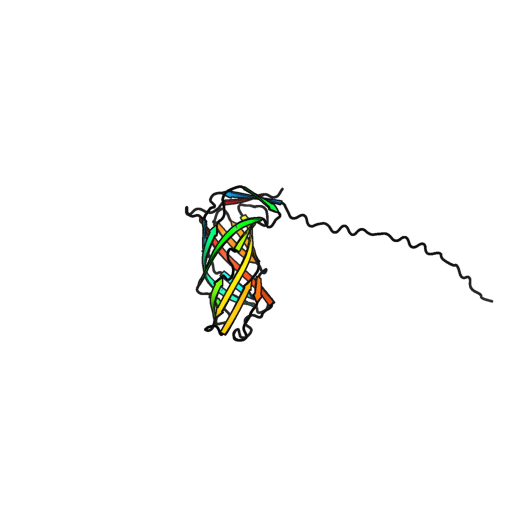CA . THR A 1 152 ? -7.065 -7.129 5.752 1.00 97.19 152 THR A CA 1
ATOM 1009 C C . THR A 1 152 ? -6.268 -6.437 6.843 1.00 97.19 152 THR A C 1
ATOM 1011 O O . THR A 1 152 ? -5.042 -6.347 6.772 1.00 97.19 152 THR A O 1
ATOM 1014 N N . TYR A 1 153 ? -6.965 -5.974 7.875 1.00 97.94 153 TYR A N 1
ATOM 1015 C CA . TYR A 1 153 ? -6.371 -5.431 9.086 1.00 97.94 153 TYR A CA 1
ATOM 1016 C C . TYR A 1 153 ? -6.751 -6.288 10.293 1.00 97.94 153 TYR A C 1
ATOM 1018 O O . TYR A 1 153 ? -7.925 -6.588 10.485 1.00 97.94 153 TYR A O 1
ATOM 1026 N N . THR A 1 154 ? -5.771 -6.680 11.106 1.00 98.31 154 THR A N 1
ATOM 1027 C CA . THR A 1 154 ? -5.988 -7.475 12.324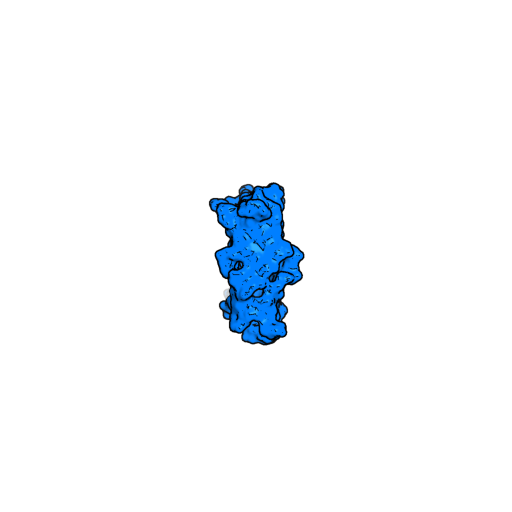 1.00 98.31 154 THR A CA 1
ATOM 1028 C C . THR A 1 154 ? -5.770 -6.616 13.565 1.00 98.31 154 THR A C 1
ATOM 1030 O O . THR A 1 154 ? -4.635 -6.251 13.873 1.00 98.31 154 THR A O 1
ATOM 1033 N N . ASN A 1 155 ? -6.839 -6.352 14.317 1.00 97.69 155 ASN A N 1
ATOM 1034 C CA . ASN A 1 155 ? -6.825 -5.475 15.494 1.00 97.69 155 ASN A CA 1
ATOM 1035 C C . ASN A 1 155 ? -5.845 -5.943 16.585 1.00 97.69 155 ASN A C 1
ATOM 1037 O O . ASN A 1 155 ? -5.156 -5.125 17.194 1.00 97.69 155 ASN A O 1
ATOM 1041 N N . GLY A 1 156 ? -5.756 -7.258 16.818 1.00 96.00 156 GLY A N 1
ATOM 1042 C CA . GLY A 1 156 ? -4.926 -7.824 17.890 1.00 96.00 156 GLY A CA 1
ATOM 1043 C C . GLY A 1 156 ? -3.416 -7.706 17.659 1.00 96.00 156 GLY A C 1
ATOM 1044 O O . GLY A 1 156 ? -2.650 -7.667 18.614 1.00 96.00 156 GLY A O 1
ATOM 1045 N N . THR A 1 157 ? -2.978 -7.628 16.400 1.00 96.94 157 THR A N 1
ATOM 1046 C CA . THR A 1 157 ? -1.550 -7.566 16.033 1.00 96.94 157 THR A CA 1
ATOM 1047 C C . THR A 1 157 ? -1.156 -6.249 15.371 1.00 96.94 157 THR A C 1
ATOM 1049 O O . THR A 1 157 ? 0.020 -6.032 15.082 1.00 96.94 157 THR A O 1
ATOM 1052 N N . GLY A 1 158 ? -2.133 -5.392 15.063 1.00 96.50 158 GLY A N 1
ATOM 1053 C CA . GLY A 1 158 ? -1.939 -4.207 14.235 1.00 96.50 158 GLY A CA 1
ATOM 1054 C C . GLY A 1 158 ? -1.477 -4.530 12.813 1.00 96.50 158 GLY A C 1
ATOM 1055 O O . GLY A 1 158 ? -0.943 -3.652 12.136 1.00 96.50 158 GLY A O 1
ATOM 1056 N N . LYS A 1 159 ? -1.625 -5.783 12.360 1.00 97.25 159 LYS A N 1
ATOM 1057 C CA . LYS A 1 159 ? -1.110 -6.231 11.067 1.00 97.25 159 LYS A CA 1
ATOM 1058 C C . LYS A 1 159 ? -2.070 -5.836 9.951 1.00 97.25 159 LYS A C 1
ATOM 1060 O O . LYS A 1 159 ? -3.188 -6.342 9.883 1.00 97.25 159 LYS A O 1
ATOM 1065 N N . LEU A 1 160 ? -1.599 -4.978 9.056 1.00 95.94 160 LEU A N 1
ATOM 1066 C CA . LEU A 1 160 ? -2.193 -4.708 7.756 1.00 95.94 160 LEU A CA 1
ATOM 1067 C C . LEU A 1 160 ? -1.546 -5.635 6.729 1.00 95.94 160 LEU A C 1
ATOM 1069 O O . LEU A 1 160 ? -0.333 -5.613 6.547 1.00 95.94 160 LEU A O 1
ATOM 1073 N N . THR A 1 161 ? -2.345 -6.442 6.051 1.00 95.69 161 THR A N 1
ATOM 1074 C CA . THR A 1 161 ? -1.912 -7.216 4.887 1.00 95.69 161 THR A CA 1
ATOM 1075 C C . THR A 1 161 ? -2.486 -6.576 3.641 1.00 95.69 161 THR A C 1
ATOM 1077 O O . THR A 1 161 ? -3.654 -6.199 3.630 1.00 95.69 161 THR A O 1
ATOM 1080 N N . ALA A 1 162 ? -1.664 -6.438 2.611 1.00 93.50 162 ALA A N 1
ATOM 1081 C CA . ALA A 1 162 ? -2.093 -6.047 1.282 1.00 93.50 162 ALA A CA 1
ATOM 1082 C C . ALA A 1 162 ? -1.882 -7.249 0.361 1.00 93.50 162 ALA A C 1
ATOM 1084 O O . ALA A 1 162 ? -0.779 -7.784 0.278 1.00 93.50 162 ALA A O 1
ATOM 1085 N N . THR A 1 163 ? -2.956 -7.689 -0.276 1.00 89.69 163 THR A N 1
ATOM 1086 C CA . THR A 1 163 ? -3.008 -8.816 -1.204 1.00 89.69 163 THR A CA 1
ATOM 1087 C C . THR A 1 163 ? -4.000 -8.448 -2.295 1.00 89.69 163 THR A C 1
ATOM 1089 O O . THR A 1 163 ? -5.204 -8.400 -2.043 1.00 89.69 163 THR A O 1
ATOM 1092 N N . GLY A 1 164 ? -3.533 -8.151 -3.502 1.00 83.88 164 GLY A N 1
ATOM 1093 C CA . GLY A 1 164 ? -4.464 -7.822 -4.580 1.00 83.88 164 GLY A CA 1
ATOM 1094 C C . GLY A 1 164 ? -3.815 -7.658 -5.939 1.00 83.88 164 GLY A C 1
ATOM 1095 O O . GLY A 1 164 ? -2.672 -7.236 -6.024 1.00 83.88 164 GLY A O 1
ATOM 1096 N N . SER A 1 165 ? -4.577 -7.965 -6.986 1.00 87.56 165 SER A N 1
ATOM 1097 C CA . SER A 1 165 ? -4.197 -7.870 -8.403 1.00 87.56 165 SER A CA 1
ATOM 1098 C C . SER A 1 165 ? -4.834 -6.674 -9.119 1.00 87.56 165 SER A C 1
ATOM 1100 O O . SER A 1 165 ? -4.953 -6.665 -10.338 1.00 87.56 165 SER A O 1
ATOM 1102 N N . GLY A 1 166 ? -5.305 -5.680 -8.362 1.00 91.00 166 GLY A N 1
ATOM 1103 C CA . GLY A 1 166 ? -5.975 -4.489 -8.891 1.00 91.00 166 GLY A CA 1
ATOM 1104 C C . GLY A 1 166 ? -5.015 -3.364 -9.278 1.00 91.00 166 GLY A C 1
ATOM 1105 O O . GLY A 1 166 ? -5.412 -2.199 -9.224 1.00 91.00 166 GLY A O 1
ATOM 1106 N N . LEU A 1 167 ? -3.754 -3.690 -9.579 1.00 95.62 167 LEU A N 1
ATOM 1107 C CA . LEU A 1 167 ? -2.745 -2.735 -10.021 1.00 95.62 167 LEU A CA 1
ATOM 1108 C C . LEU A 1 167 ? -2.484 -2.895 -11.517 1.00 95.62 167 LEU A C 1
ATOM 1110 O O . LEU A 1 167 ? -2.551 -3.995 -12.060 1.00 95.62 167 LEU A O 1
ATOM 1114 N N . THR A 1 168 ? -2.133 -1.792 -12.160 1.00 97.06 168 THR A N 1
ATOM 1115 C CA . THR A 1 168 ? -1.787 -1.731 -13.577 1.00 97.06 168 THR A CA 1
ATOM 1116 C C . THR A 1 168 ? -0.438 -1.052 -13.730 1.00 97.06 168 THR A C 1
ATOM 1118 O O . THR A 1 168 ? -0.153 -0.069 -13.040 1.00 97.06 168 THR A O 1
ATOM 1121 N N . ILE A 1 169 ? 0.374 -1.592 -14.631 1.00 96.44 169 ILE A N 1
ATOM 1122 C CA . ILE A 1 169 ? 1.667 -1.047 -15.018 1.00 96.44 169 ILE A CA 1
ATOM 1123 C C . ILE A 1 169 ? 1.473 -0.183 -16.266 1.00 96.44 169 ILE A C 1
ATOM 1125 O O . ILE A 1 169 ? 0.812 -0.581 -17.226 1.00 96.44 169 ILE A O 1
ATOM 1129 N N . SER A 1 170 ? 2.041 1.015 -16.271 1.00 96.50 170 SER A N 1
ATOM 1130 C CA . SER A 1 170 ? 1.979 1.947 -17.396 1.00 96.50 170 SER A CA 1
ATOM 1131 C C . SER A 1 170 ? 3.303 2.678 -17.587 1.00 96.50 170 SER A C 1
ATOM 1133 O O . SER A 1 170 ? 4.228 2.536 -16.790 1.00 96.50 170 SER A O 1
ATOM 1135 N N . ASN A 1 171 ? 3.404 3.448 -18.675 1.00 94.81 171 ASN A N 1
ATOM 1136 C CA . ASN A 1 171 ? 4.560 4.295 -18.985 1.00 94.81 171 ASN A CA 1
ATOM 1137 C C . ASN A 1 171 ? 5.899 3.539 -18.963 1.00 94.81 171 ASN A C 1
ATOM 1139 O O . ASN A 1 171 ? 6.929 4.084 -18.570 1.00 94.81 171 ASN A O 1
ATOM 1143 N N . VAL A 1 172 ? 5.873 2.272 -19.386 1.00 95.12 172 VAL A N 1
ATOM 1144 C CA . VAL A 1 172 ? 7.062 1.422 -19.400 1.00 95.12 172 VAL A CA 1
ATOM 1145 C C . VAL A 1 172 ? 8.000 1.846 -20.523 1.00 95.12 172 VAL A C 1
ATOM 1147 O O . VAL A 1 172 ? 7.599 1.897 -21.687 1.00 95.12 172 VAL A O 1
ATOM 1150 N N . THR A 1 173 ? 9.257 2.126 -20.191 1.00 94.50 173 THR A N 1
ATOM 1151 C CA . THR A 1 173 ? 10.278 2.473 -21.186 1.00 94.50 173 THR A CA 1
ATOM 1152 C C . THR A 1 173 ? 10.902 1.229 -21.818 1.00 94.50 173 THR A C 1
ATOM 1154 O O . THR A 1 173 ? 10.985 0.157 -21.218 1.00 94.50 173 THR A O 1
ATOM 1157 N N . SER A 1 174 ? 11.428 1.373 -23.037 1.00 89.06 174 SER A N 1
ATOM 1158 C CA . SER A 1 174 ? 12.089 0.278 -23.766 1.00 89.06 174 SER A CA 1
ATOM 1159 C C . SER A 1 174 ? 13.309 -0.303 -23.038 1.00 89.06 174 SER A C 1
ATOM 1161 O O . SER A 1 174 ? 13.629 -1.479 -23.211 1.00 89.06 174 SER A O 1
ATOM 1163 N N . GLY A 1 175 ? 13.968 0.483 -22.178 1.00 88.75 175 GLY A N 1
ATOM 1164 C CA . GLY A 1 175 ? 15.102 0.026 -21.372 1.00 88.75 175 GLY A CA 1
ATOM 1165 C C . GLY A 1 175 ? 14.732 -0.968 -20.267 1.00 88.75 175 GLY A C 1
ATOM 1166 O O . GLY A 1 175 ? 15.627 -1.493 -19.613 1.00 88.75 175 GLY A O 1
ATOM 1167 N N . CYS A 1 176 ? 13.445 -1.268 -20.081 1.00 87.19 176 CYS A N 1
ATOM 1168 C CA . CYS A 1 176 ? 12.981 -2.350 -19.219 1.00 87.19 176 CYS A CA 1
ATOM 1169 C C . CYS A 1 176 ? 13.134 -3.748 -19.840 1.00 87.19 176 CYS A C 1
ATOM 1171 O O . CYS A 1 176 ? 12.902 -4.728 -19.146 1.00 87.19 176 CYS A O 1
ATOM 1173 N N . LEU A 1 177 ? 13.548 -3.872 -21.109 1.00 88.06 177 LEU A N 1
ATOM 1174 C CA . LEU A 1 177 ? 13.907 -5.153 -21.748 1.00 88.06 177 LEU A CA 1
ATOM 1175 C C . LEU A 1 177 ? 12.831 -6.254 -21.623 1.00 88.06 177 LEU A C 1
ATOM 1177 O O . LEU A 1 177 ? 13.152 -7.437 -21.534 1.00 88.06 177 LEU A O 1
ATOM 1181 N N . GLY A 1 178 ? 11.554 -5.865 -21.596 1.00 86.06 178 GLY A N 1
ATOM 1182 C CA . GLY A 1 178 ? 10.425 -6.793 -21.495 1.00 86.06 178 GLY A CA 1
ATOM 1183 C C . GLY A 1 178 ? 10.170 -7.363 -20.097 1.00 86.06 178 GLY A C 1
ATOM 1184 O O . GLY A 1 178 ? 9.380 -8.295 -19.977 1.00 86.06 178 GLY A O 1
ATOM 1185 N N . ILE A 1 179 ? 10.792 -6.826 -19.036 1.00 87.56 179 ILE A N 1
ATOM 1186 C CA . ILE A 1 179 ? 10.474 -7.260 -17.661 1.00 87.56 179 ILE A CA 1
ATOM 1187 C C . ILE A 1 179 ? 9.031 -6.922 -17.250 1.00 87.56 179 ILE A C 1
ATOM 1189 O O . ILE A 1 179 ? 8.470 -7.579 -16.378 1.00 87.56 179 ILE A O 1
ATOM 1193 N N . ALA A 1 180 ? 8.470 -5.886 -17.867 1.00 91.44 180 ALA A N 1
ATOM 1194 C CA . ALA A 1 180 ? 7.093 -5.441 -17.744 1.00 91.44 180 ALA A CA 1
ATOM 1195 C C . ALA A 1 180 ? 6.705 -4.707 -19.030 1.00 91.44 180 ALA A C 1
ATOM 1197 O O . ALA A 1 180 ? 7.583 -4.232 -19.761 1.00 91.44 180 ALA A O 1
ATOM 1198 N N . ASN A 1 181 ? 5.409 -4.581 -19.295 1.00 93.69 181 ASN A N 1
ATOM 1199 C CA . ASN A 1 181 ? 4.875 -3.827 -20.423 1.00 93.69 181 ASN A CA 1
ATOM 1200 C C . ASN A 1 181 ? 3.754 -2.891 -19.968 1.00 93.69 181 ASN A C 1
ATOM 1202 O O . ASN A 1 181 ? 3.084 -3.092 -18.955 1.00 93.69 181 ASN A O 1
ATOM 1206 N N . SER A 1 182 ? 3.540 -1.825 -20.738 1.00 95.69 182 SER A N 1
ATOM 1207 C CA . SER A 1 182 ? 2.419 -0.925 -20.469 1.00 95.69 182 SER A CA 1
ATOM 1208 C C . SER A 1 182 ? 1.098 -1.645 -20.738 1.00 95.69 182 SER A C 1
ATOM 1210 O O . SER A 1 182 ? 0.909 -2.204 -21.815 1.00 95.69 182 SER A O 1
ATOM 1212 N N . GLY A 1 183 ? 0.181 -1.584 -19.775 1.00 94.00 183 GLY A N 1
ATOM 1213 C CA . GLY A 1 183 ? -1.086 -2.312 -19.789 1.00 94.00 183 GLY A CA 1
ATOM 1214 C C . GLY A 1 183 ? -1.052 -3.630 -19.011 1.00 94.00 183 GLY A C 1
ATOM 1215 O O . GLY A 1 183 ? -2.115 -4.215 -18.805 1.00 94.00 183 GLY A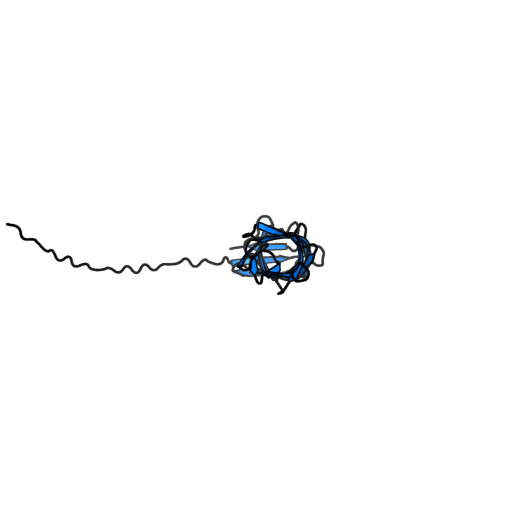 O 1
ATOM 1216 N N . ASP A 1 184 ? 0.119 -4.071 -18.538 1.00 95.50 184 ASP A N 1
ATOM 1217 C CA . ASP A 1 184 ? 0.219 -5.288 -17.736 1.00 95.50 184 ASP A CA 1
ATOM 1218 C C . ASP A 1 184 ? -0.482 -5.129 -16.383 1.00 95.50 184 ASP A C 1
ATOM 1220 O O . ASP A 1 184 ? -0.498 -4.061 -15.759 1.00 95.50 184 ASP A O 1
ATOM 1224 N N . SER A 1 185 ? -1.090 -6.224 -15.927 1.00 95.44 185 SER A N 1
ATOM 1225 C CA . SER A 1 185 ? -1.682 -6.302 -14.593 1.00 95.44 185 SER A CA 1
ATOM 1226 C C . SER A 1 185 ? -0.622 -6.711 -13.582 1.00 95.44 185 SER A C 1
ATOM 1228 O O . SER A 1 185 ? 0.189 -7.600 -13.840 1.00 95.44 185 SER A O 1
ATOM 1230 N N . ALA A 1 186 ? -0.662 -6.109 -12.399 1.00 96.19 186 ALA A N 1
ATOM 1231 C CA . ALA A 1 186 ? 0.258 -6.413 -11.317 1.00 96.19 186 ALA A CA 1
ATOM 1232 C C . ALA A 1 186 ? -0.481 -6.834 -10.048 1.00 96.19 186 ALA A C 1
ATOM 1234 O O . ALA A 1 186 ? -1.555 -6.329 -9.710 1.00 96.19 186 ALA A O 1
ATOM 1235 N N . SER A 1 187 ? 0.141 -7.750 -9.314 1.00 95.00 187 SER A N 1
ATOM 1236 C CA . SER A 1 187 ? -0.275 -8.150 -7.978 1.00 95.00 187 SER A CA 1
ATOM 1237 C C . SER A 1 187 ? 0.670 -7.604 -6.919 1.00 95.00 187 SER A C 1
ATOM 1239 O O . SER A 1 187 ? 1.876 -7.530 -7.124 1.00 95.00 187 SER A O 1
ATOM 1241 N N . LEU A 1 188 ? 0.109 -7.214 -5.780 1.00 95.25 188 LEU A N 1
ATOM 1242 C CA . LEU A 1 188 ? 0.821 -6.745 -4.602 1.00 95.25 188 LEU A CA 1
ATOM 1243 C C . LEU A 1 188 ? 0.631 -7.748 -3.473 1.00 95.25 188 LEU A C 1
ATOM 1245 O O . LEU A 1 188 ? -0.503 -8.114 -3.157 1.00 95.25 188 LEU A O 1
ATOM 1249 N N . VAL A 1 189 ? 1.730 -8.116 -2.824 1.00 95.94 189 VAL A N 1
ATOM 1250 C CA . VAL A 1 189 ? 1.739 -8.836 -1.553 1.00 95.94 189 VAL A CA 1
ATOM 1251 C C . VAL A 1 189 ? 2.625 -8.078 -0.577 1.00 95.94 189 VAL A C 1
ATOM 1253 O O . VAL A 1 189 ? 3.788 -7.814 -0.857 1.00 95.94 189 VAL A O 1
ATOM 1256 N N . GLY A 1 190 ? 2.091 -7.725 0.584 1.00 95.56 190 GLY A N 1
ATOM 1257 C CA . GLY A 1 190 ? 2.853 -7.049 1.625 1.00 95.56 190 GLY A CA 1
ATOM 1258 C C . GLY A 1 190 ? 2.188 -7.152 2.984 1.00 95.56 190 GLY A C 1
ATOM 1259 O O . GLY A 1 190 ? 0.982 -7.376 3.098 1.00 95.56 190 GLY A O 1
ATOM 1260 N N . ALA A 1 191 ? 2.982 -6.971 4.032 1.00 96.25 191 ALA A N 1
ATOM 1261 C CA . ALA A 1 191 ? 2.492 -6.903 5.398 1.00 96.25 191 ALA A CA 1
ATOM 1262 C C . ALA A 1 191 ? 3.157 -5.746 6.138 1.00 96.25 191 ALA A C 1
ATOM 1264 O O . ALA A 1 191 ? 4.366 -5.556 6.032 1.00 96.25 191 ALA A O 1
ATOM 1265 N N . TYR A 1 192 ? 2.366 -5.012 6.912 1.00 97.12 192 TYR A N 1
ATOM 1266 C CA . TYR A 1 192 ? 2.795 -3.885 7.724 1.00 97.12 192 TYR A CA 1
ATOM 1267 C C . TYR A 1 192 ? 2.258 -4.025 9.139 1.00 97.12 192 TYR A C 1
ATOM 1269 O O . TYR A 1 192 ? 1.119 -4.435 9.344 1.00 97.12 192 TYR A O 1
ATOM 1277 N N . THR A 1 193 ? 3.062 -3.642 10.117 1.00 98.12 193 THR A N 1
ATOM 1278 C CA . THR A 1 193 ? 2.608 -3.396 11.482 1.00 98.12 193 THR A CA 1
ATOM 1279 C C . THR A 1 193 ? 2.278 -1.917 11.610 1.00 98.12 193 THR A C 1
ATOM 1281 O O . THR A 1 193 ? 3.150 -1.071 11.405 1.00 98.12 193 THR A O 1
ATOM 1284 N N . VAL A 1 194 ? 1.024 -1.611 11.939 1.00 97.81 194 VAL A N 1
ATOM 1285 C CA . VAL A 1 194 ? 0.506 -0.246 12.075 1.00 97.81 194 VAL A CA 1
ATOM 1286 C C . VAL A 1 194 ? 0.383 0.112 13.549 1.00 97.81 194 VAL A C 1
ATOM 1288 O O . VAL A 1 194 ? -0.280 -0.600 14.302 1.00 97.81 194 VAL A O 1
ATOM 1291 N N . LYS A 1 195 ? 0.984 1.230 13.954 1.00 98.00 195 LYS A N 1
ATOM 1292 C CA . LYS A 1 195 ? 0.923 1.755 15.324 1.00 98.00 195 LYS A CA 1
ATOM 1293 C C . LYS A 1 195 ? 0.497 3.214 15.318 1.00 98.00 195 LYS A C 1
ATOM 1295 O O . LYS A 1 195 ? 0.862 3.957 14.413 1.00 98.00 195 LYS A O 1
ATOM 1300 N N . ASN A 1 196 ? -0.254 3.632 16.328 1.00 96.56 196 ASN A N 1
ATOM 1301 C CA . ASN A 1 196 ? -0.508 5.048 16.574 1.00 96.56 196 ASN A CA 1
ATOM 1302 C C . ASN A 1 196 ? 0.689 5.718 17.277 1.00 96.56 196 ASN A C 1
ATOM 1304 O O . ASN A 1 196 ? 1.681 5.067 17.619 1.00 96.56 196 ASN A O 1
ATOM 1308 N N . SER A 1 197 ? 0.583 7.022 17.535 1.00 92.31 197 SER A N 1
ATOM 1309 C CA . SER A 1 197 ? 1.602 7.790 18.265 1.00 92.31 197 SER A CA 1
ATOM 1310 C C . SER A 1 197 ? 1.850 7.309 19.702 1.00 92.31 197 SER A C 1
ATOM 1312 O O . SER A 1 197 ? 2.936 7.524 20.229 1.00 92.31 197 SER A O 1
ATOM 1314 N N . GLY A 1 198 ? 0.877 6.639 20.325 1.00 92.94 198 GLY A N 1
ATOM 1315 C CA . GLY A 1 198 ? 1.003 6.016 21.646 1.00 92.94 198 GLY A CA 1
ATOM 1316 C C . GLY A 1 198 ? 1.617 4.611 21.626 1.00 92.94 198 GLY A C 1
ATOM 1317 O O . GLY A 1 198 ? 1.696 3.970 22.669 1.00 92.94 198 GLY A O 1
ATOM 1318 N N . GLY A 1 199 ? 2.024 4.099 20.458 1.00 93.88 199 GLY A N 1
ATOM 1319 C CA . GLY A 1 199 ? 2.610 2.766 20.306 1.00 93.88 199 GLY A CA 1
ATOM 1320 C C . GLY A 1 199 ? 1.606 1.609 20.348 1.00 93.88 199 GLY A C 1
ATOM 1321 O O . GLY A 1 199 ? 2.029 0.452 20.289 1.00 93.88 199 GLY A O 1
ATOM 1322 N N . THR A 1 200 ? 0.302 1.894 20.412 1.00 96.81 200 THR A N 1
ATOM 1323 C CA . THR A 1 200 ? -0.772 0.892 20.391 1.00 96.81 200 THR A CA 1
ATOM 1324 C C . THR A 1 200 ? -1.333 0.699 18.983 1.00 96.81 200 THR A C 1
ATOM 1326 O O . THR A 1 200 ? -1.058 1.475 18.063 1.00 96.81 200 THR A O 1
ATOM 1329 N N . PHE A 1 201 ? -2.098 -0.375 18.788 1.00 97.75 201 PHE A N 1
ATOM 1330 C CA . PHE A 1 201 ? -2.728 -0.675 17.505 1.00 97.75 201 PHE A CA 1
ATOM 1331 C C . PHE A 1 201 ? -4.098 0.005 17.411 1.00 97.75 201 PHE A C 1
ATOM 1333 O O . PHE A 1 201 ? -4.911 -0.161 18.331 1.00 97.75 201 PHE A O 1
ATOM 1340 N N . PRO A 1 202 ? -4.393 0.716 16.308 1.00 97.56 202 PRO A N 1
ATOM 1341 C CA . PRO A 1 202 ? -5.757 1.109 15.985 1.00 97.56 202 PRO A CA 1
ATOM 1342 C C . PRO A 1 202 ? -6.718 -0.077 16.099 1.00 97.56 202 PRO A C 1
ATOM 1344 O O . PRO A 1 202 ? -6.385 -1.203 15.746 1.00 97.56 202 PRO A O 1
ATOM 1347 N N . GLN A 1 203 ? -7.913 0.163 16.614 1.00 98.06 203 GLN A N 1
ATOM 1348 C CA . GLN A 1 203 ? -8.966 -0.839 16.697 1.00 98.06 203 GLN A CA 1
ATOM 1349 C C . GLN A 1 203 ? -10.057 -0.430 15.723 1.00 98.06 203 GLN A C 1
ATOM 1351 O O . GLN A 1 203 ? -10.710 0.592 15.918 1.00 98.06 203 GLN A O 1
ATOM 1356 N N . ILE A 1 204 ? -10.225 -1.207 14.657 1.00 97.94 204 ILE A N 1
ATOM 1357 C CA . ILE A 1 204 ? -11.197 -0.945 13.599 1.00 97.94 204 ILE A CA 1
ATOM 1358 C C . ILE A 1 204 ? -12.246 -2.049 13.661 1.00 97.94 204 ILE A C 1
ATOM 1360 O O . ILE A 1 204 ? -11.954 -3.198 13.328 1.00 97.94 204 ILE A O 1
ATOM 1364 N N . ASN A 1 205 ? -13.454 -1.698 14.093 1.00 98.06 205 ASN A N 1
ATOM 1365 C CA . ASN A 1 205 ? -14.583 -2.619 14.191 1.00 98.06 205 ASN A CA 1
ATOM 1366 C C . ASN A 1 205 ? -15.687 -2.167 13.243 1.00 98.06 205 ASN A C 1
ATOM 1368 O O . ASN A 1 205 ? -16.200 -1.059 13.372 1.00 98.06 205 ASN A O 1
ATOM 1372 N N . VAL A 1 206 ? -16.035 -3.012 12.284 1.00 97.44 206 VAL A N 1
ATOM 1373 C CA . VAL A 1 206 ? -16.992 -2.726 11.221 1.00 97.44 206 VAL A CA 1
ATOM 1374 C C . VAL A 1 206 ? -18.177 -3.661 11.359 1.00 97.44 206 VAL A C 1
ATOM 1376 O O . VAL A 1 206 ? -18.004 -4.875 11.444 1.00 97.44 206 VAL A O 1
ATOM 1379 N N . THR A 1 207 ? -19.378 -3.107 11.333 1.00 95.81 207 THR A N 1
ATOM 1380 C CA . THR A 1 207 ? -20.622 -3.865 11.232 1.00 95.81 207 THR A CA 1
ATOM 1381 C C . THR A 1 207 ? -21.271 -3.625 9.872 1.00 95.81 207 THR A C 1
ATOM 1383 O O . THR A 1 207 ? -21.130 -2.556 9.276 1.00 95.81 207 THR A O 1
ATOM 1386 N N . SER A 1 208 ? -21.958 -4.651 9.377 1.00 86.69 208 SER A N 1
ATOM 1387 C CA . SER A 1 208 ? -22.939 -4.561 8.294 1.00 86.69 208 SER A CA 1
ATOM 1388 C C . SER A 1 208 ? -24.309 -4.826 8.923 1.00 86.69 208 SER A C 1
ATOM 1390 O O . SER A 1 208 ? -24.361 -5.658 9.835 1.00 86.69 208 SER A O 1
ATOM 1392 N N . PRO A 1 209 ? -25.378 -4.126 8.504 1.00 76.94 209 PRO A N 1
ATOM 1393 C CA . PRO A 1 209 ? -26.740 -4.486 8.879 1.00 76.94 209 PRO A CA 1
ATOM 1394 C C . PRO A 1 209 ? -27.095 -5.898 8.403 1.00 76.94 209 PRO A C 1
ATOM 1396 O O . PRO A 1 209 ? -26.428 -6.393 7.458 1.00 76.94 209 PRO A O 1
#

Solvent-accessible surface area (backbone atoms only — not comparable to full-atom values): 10673 Å² total; per-residue (Å²): 133,94,81,87,87,83,82,83,79,84,80,82,82,78,82,79,81,76,78,80,77,70,78,76,81,75,60,55,51,35,38,38,39,30,43,62,38,36,54,31,42,32,38,47,75,44,54,34,35,41,28,32,67,77,72,66,38,47,37,35,22,67,42,39,44,33,34,31,38,30,59,58,47,78,49,72,42,47,47,71,32,78,58,32,34,37,66,45,65,48,56,39,75,25,36,33,85,94,40,59,41,51,50,45,70,74,50,74,62,25,38,31,24,37,58,48,48,42,53,98,56,33,22,37,24,33,39,36,58,43,32,32,39,35,36,18,73,95,65,43,20,31,33,35,41,36,36,35,34,31,29,36,38,30,35,90,71,18,36,37,37,38,50,28,63,49,28,38,31,32,76,47,36,80,61,37,76,73,55,62,50,61,75,31,42,24,30,40,40,32,34,25,40,36,26,20,86,86,71,44,41,38,36,66,46,26,44,56,128

Foldseek 3Di:
DDDDDDDDDDDDDDPPPPPPPPPDPPQFKKKKAKDQWFKKKKWFPAWKWKAQPVLRKIKIFGTKMWIWTQDGDMDIDGPFAFRIWTADMATPQTDIPNWGKGKAWDDDIWTWTFGAFDDPQKTKIKTAFGWMWIATDPRQWIKIKHFMWIWMAHQVQQKTWTWDQGIFIAPTHVSSVPSDDHGTIMIITTMIRMHDPVRHHMRIGMDTD

Sequence (209 aa):
MRKITSVALAATSASALALFLTPAAYAATLTATVTNGGSVTATNSGNLVITDTTTGIAVTCTASTGTGSIPNGVKSGNSPLQVGSISAISFTSCKGGGFTFTVTPNALPWKVNVTGATSGGVTAGSISGISAHASAAFGLCQMDIAGTAAGTYTNGTGKLTATGSGLTISNVTSGCLGIANSGDSASLVGAYTVKNSGGTFPQINVTSP

Mean predicted aligned error: 8.32 Å

Nearest PDB structures (foldseek):
  4v3h-assembly2_B  TM=2.337E-01  e=5.513E-01  Klebsiella oxytoca
  7sjk-assembly2_B  TM=1.674E-01  e=3.716E-01  Staphylococcus aureus subsp. aureus NCTC 8325

pLDDT: mean 88.88, std 16.6, range [36.19, 98.38]

Organism: NCBI:txid46158

Secondary structure (DSSP, 8-state):
---------------------PPP----EEEEEEES-EEEEEEESS-EEEEETTT--EEEEEEEEEEEEE--EEEEEESSEEEEEEEEEEEEEEEETTEEEEEEESS-PEEEEEEEEEETTEEEEEEEEEEEEEEEGGGTEEEEEEEEEEEEEETTTTEEEEEEEEEEEES--GGGTTSS-TT-EEEEEEEEEEEETTSPPPEEEEE--